Protein AF-0000000080770095 (afdb_homodimer)

Structure (mmCIF, N/CA/C/O backbone):
data_AF-0000000080770095-model_v1
#
loop_
_entity.id
_entity.type
_entity.pdbx_description
1 polymer 'SnoaL-like domain-containing protein'
#
loop_
_atom_site.group_PDB
_atom_site.id
_atom_site.type_symbol
_atom_site.label_atom_id
_atom_site.label_alt_id
_atom_site.label_comp_id
_atom_site.label_asym_id
_atom_site.label_entity_id
_atom_site.label_seq_id
_atom_site.pdbx_PDB_ins_code
_atom_site.Cartn_x
_atom_site.Cartn_y
_atom_site.Cartn_z
_atom_site.occupancy
_atom_site.B_iso_or_equiv
_atom_site.auth_seq_id
_atom_site.auth_comp_id
_atom_site.auth_asym_id
_atom_site.auth_atom_id
_atom_site.pdbx_PDB_model_num
ATOM 1 N N . MET A 1 1 ? 26.812 -12.672 2.559 1 45.41 1 MET A N 1
ATOM 2 C CA . MET A 1 1 ? 26.719 -11.359 1.925 1 45.41 1 MET A CA 1
ATOM 3 C C . MET A 1 1 ? 25.375 -11.18 1.238 1 45.41 1 MET A C 1
ATOM 5 O O . MET A 1 1 ? 24.875 -12.094 0.571 1 45.41 1 MET A O 1
ATOM 9 N N . LYS A 1 2 ? 24.531 -10.195 1.679 1 58.72 2 LYS A N 1
ATOM 10 C CA . LYS A 1 2 ? 23.234 -10.016 1.03 1 58.72 2 LYS A CA 1
ATOM 11 C C . LYS A 1 2 ? 23.391 -9.82 -0.474 1 58.72 2 LYS A C 1
ATOM 13 O O . LYS A 1 2 ? 24.219 -9.016 -0.917 1 58.72 2 LYS A O 1
ATOM 18 N N . ARG A 1 3 ? 23.219 -10.961 -1.286 1 69 3 ARG A N 1
ATOM 19 C CA . ARG A 1 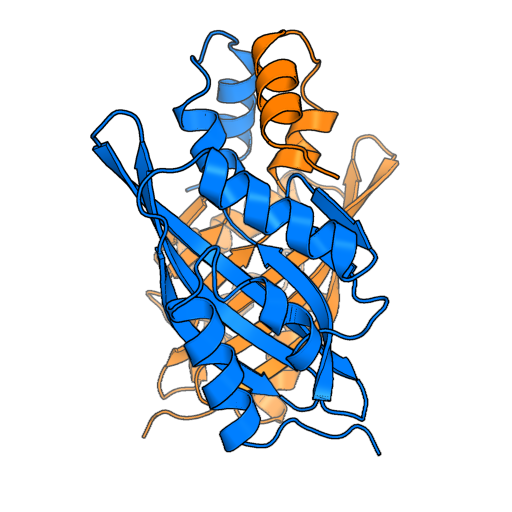3 ? 23.438 -10.867 -2.727 1 69 3 ARG A CA 1
ATOM 20 C C . ARG A 1 3 ? 22.359 -10.016 -3.389 1 69 3 ARG A C 1
ATOM 22 O O . ARG A 1 3 ? 21.172 -10.188 -3.117 1 69 3 ARG A O 1
ATOM 29 N N . ILE A 1 4 ? 22.766 -8.953 -4.031 1 77.38 4 ILE A N 1
ATOM 30 C CA . ILE A 1 4 ? 21.938 -8.125 -4.891 1 77.38 4 ILE A CA 1
ATOM 31 C C . ILE A 1 4 ? 21.734 -8.805 -6.242 1 77.38 4 ILE A C 1
ATOM 33 O O . ILE A 1 4 ? 22.703 -9.234 -6.871 1 77.38 4 ILE A O 1
ATOM 37 N N . PRO A 1 5 ? 20.453 -9.086 -6.605 1 87.06 5 PRO A N 1
ATOM 38 C CA . PRO A 1 5 ? 20.297 -9.648 -7.953 1 87.06 5 PRO A CA 1
ATOM 39 C C . PRO A 1 5 ? 21.109 -8.891 -9 1 87.06 5 PRO A C 1
ATOM 41 O O . PRO A 1 5 ? 21.203 -7.66 -8.945 1 87.06 5 PRO A O 1
ATOM 44 N N . THR A 1 6 ? 21.719 -9.68 -9.922 1 88.38 6 THR A N 1
ATOM 45 C CA . THR A 1 6 ? 22.422 -9.039 -11.023 1 88.38 6 THR A CA 1
ATOM 46 C C . THR A 1 6 ? 21.453 -8.289 -11.93 1 88.38 6 THR A C 1
ATOM 48 O O . THR A 1 6 ? 20.25 -8.477 -11.844 1 88.38 6 THR A O 1
ATOM 51 N N . GLN A 1 7 ? 22.047 -7.426 -12.797 1 91.38 7 GLN A N 1
ATOM 52 C CA . GLN A 1 7 ? 21.219 -6.695 -13.742 1 91.38 7 GLN A CA 1
ATOM 53 C C . GLN A 1 7 ? 20.453 -7.652 -14.664 1 91.38 7 GLN A C 1
ATOM 55 O O . GLN A 1 7 ? 19.297 -7.398 -15.016 1 91.38 7 GLN A O 1
ATOM 60 N N . THR A 1 8 ? 21.125 -8.773 -15.078 1 93.69 8 THR A N 1
ATOM 61 C CA . THR A 1 8 ? 20.5 -9.766 -15.945 1 93.69 8 THR A CA 1
ATOM 62 C C . THR A 1 8 ? 19.344 -10.469 -15.234 1 93.69 8 THR A C 1
ATOM 64 O O . THR A 1 8 ? 18.281 -10.672 -15.82 1 93.69 8 THR A O 1
ATOM 67 N N . GLU A 1 9 ? 19.578 -10.797 -13.969 1 93.31 9 GLU A N 1
ATOM 68 C CA . GLU A 1 9 ? 18.547 -11.438 -13.18 1 93.31 9 GLU A CA 1
ATOM 69 C C . GLU A 1 9 ? 17.359 -10.5 -12.945 1 93.31 9 GLU A C 1
ATOM 71 O O . GLU A 1 9 ? 16.203 -10.922 -12.992 1 93.31 9 GLU A O 1
ATOM 76 N N . TRP A 1 10 ? 17.688 -9.305 -12.742 1 94.25 10 TRP A N 1
ATOM 77 C CA . TRP A 1 10 ? 16.688 -8.266 -12.516 1 94.25 10 TRP A CA 1
ATOM 78 C C . TRP A 1 10 ? 15.82 -8.07 -13.758 1 94.25 10 TRP A C 1
ATOM 80 O O . TRP A 1 10 ? 14.594 -8.062 -13.68 1 94.25 10 TRP A O 1
ATOM 90 N N . GLN A 1 11 ? 16.438 -7.969 -14.906 1 96.62 11 GLN A N 1
ATOM 91 C CA . GLN A 1 11 ? 15.711 -7.789 -16.156 1 96.62 11 GLN A CA 1
ATOM 92 C C . GLN A 1 11 ? 14.859 -9.016 -16.484 1 96.62 11 GLN A C 1
ATOM 94 O O . GLN A 1 11 ? 13.75 -8.883 -17 1 96.62 11 GLN A O 1
ATOM 99 N N . ALA A 1 12 ? 15.383 -10.203 -16.172 1 97.25 12 ALA A N 1
ATOM 100 C CA . ALA A 1 12 ? 14.633 -11.438 -16.422 1 97.25 12 ALA A CA 1
ATOM 101 C C . ALA A 1 12 ? 13.359 -11.477 -15.57 1 97.25 12 ALA A C 1
ATOM 103 O O . ALA A 1 12 ? 12.312 -11.93 -16.047 1 97.25 12 ALA A O 1
ATOM 104 N N . LEU A 1 13 ? 13.453 -10.992 -14.344 1 97.5 13 LEU A N 1
ATOM 105 C CA . LEU A 1 13 ? 12.297 -10.945 -13.453 1 97.5 13 LEU A CA 1
ATOM 106 C C . LEU A 1 13 ? 11.242 -9.984 -13.984 1 97.5 13 LEU A C 1
ATOM 108 O O . LEU A 1 13 ? 10.055 -10.328 -14.047 1 97.5 13 LEU A O 1
ATOM 112 N N . LEU A 1 14 ? 11.68 -8.781 -14.328 1 98.06 14 LEU A N 1
ATOM 113 C CA . LEU A 1 14 ? 10.758 -7.781 -14.867 1 98.06 14 LEU A CA 1
ATOM 114 C C . LEU A 1 14 ? 10.078 -8.297 -16.125 1 98.06 14 LEU A C 1
ATOM 116 O O . LEU A 1 14 ? 8.867 -8.102 -16.312 1 98.06 14 LEU A O 1
ATOM 120 N N . ASP A 1 15 ? 10.852 -8.93 -17.031 1 98.25 15 ASP A N 1
ATOM 121 C CA . ASP A 1 15 ? 10.305 -9.5 -18.266 1 98.25 15 ASP A CA 1
ATOM 122 C C . ASP A 1 15 ? 9.297 -10.609 -17.953 1 98.25 15 ASP A C 1
ATOM 124 O O . ASP A 1 15 ? 8.281 -10.742 -18.625 1 98.25 15 ASP A O 1
ATOM 128 N N . TRP A 1 16 ? 9.625 -11.375 -16.953 1 98.12 16 TRP A N 1
ATOM 129 C CA . TRP A 1 16 ? 8.734 -12.461 -16.578 1 98.12 16 TRP A CA 1
ATOM 130 C C . TRP A 1 16 ? 7.387 -11.93 -16.109 1 98.12 16 TRP A C 1
ATOM 132 O O . TRP A 1 16 ? 6.336 -12.422 -16.516 1 98.12 16 TRP A O 1
ATOM 142 N N . TYR A 1 17 ? 7.359 -10.898 -15.258 1 98.25 17 TYR A N 1
ATOM 143 C CA . TYR A 1 17 ? 6.109 -10.289 -14.82 1 98.25 17 TYR A CA 1
ATOM 144 C C . TYR A 1 17 ? 5.297 -9.797 -16.016 1 98.25 17 TYR A C 1
ATOM 146 O O . TYR A 1 17 ? 4.074 -9.953 -16.047 1 98.25 17 TYR A O 1
ATOM 154 N N . GLN A 1 18 ? 5.953 -9.195 -16.969 1 98.25 18 GLN A N 1
ATOM 155 C CA . GLN A 1 18 ? 5.266 -8.508 -18.062 1 98.25 18 GLN A CA 1
ATOM 156 C C . GLN A 1 18 ? 4.785 -9.492 -19.125 1 98.25 18 GLN A C 1
ATOM 158 O O . GLN A 1 18 ? 3.984 -9.141 -19.984 1 98.25 18 GLN A O 1
ATOM 163 N N . THR A 1 19 ? 5.281 -10.758 -19.078 1 97.56 19 THR A N 1
ATOM 164 C CA . THR A 1 19 ? 4.887 -11.789 -20.031 1 97.56 19 THR A CA 1
ATOM 165 C C . THR A 1 19 ? 4.242 -12.969 -19.312 1 97.56 19 THR A C 1
ATOM 167 O O . THR A 1 19 ? 4.242 -14.086 -19.812 1 97.56 19 THR A O 1
ATOM 170 N N . LEU A 1 20 ? 3.746 -12.727 -18.156 1 97.25 20 LEU A N 1
ATOM 171 C CA . LEU A 1 20 ? 3.188 -13.773 -17.312 1 97.25 20 LEU A CA 1
ATOM 172 C C . LEU A 1 20 ? 1.93 -14.367 -17.938 1 97.25 20 LEU A C 1
ATOM 174 O O . LEU A 1 20 ? 1.015 -13.633 -18.312 1 97.25 20 LEU A O 1
ATOM 178 N N . THR A 1 21 ? 1.828 -15.648 -18.078 1 96.69 21 THR A N 1
ATOM 179 C CA . THR A 1 21 ? 0.695 -16.438 -18.547 1 96.69 21 THR A CA 1
ATOM 180 C C . THR A 1 21 ? 0.546 -17.703 -17.703 1 96.69 21 THR A C 1
ATOM 182 O O . THR A 1 21 ? 1.449 -18.062 -16.953 1 96.69 21 THR A O 1
ATOM 185 N N . PRO A 1 22 ? -0.589 -18.312 -17.828 1 96.06 22 PRO A N 1
ATOM 186 C CA . PRO A 1 22 ? -0.712 -19.594 -17.141 1 96.06 22 PRO A CA 1
ATOM 187 C C . PRO A 1 22 ? 0.411 -20.562 -17.484 1 96.06 22 PRO A C 1
ATOM 189 O O . PRO A 1 22 ? 0.846 -21.359 -16.641 1 96.06 22 PRO A O 1
ATOM 192 N N . ASP A 1 23 ? 0.952 -20.484 -18.594 1 96.69 23 ASP A N 1
ATOM 193 C CA . ASP A 1 23 ? 1.976 -21.406 -19.062 1 96.69 23 ASP A CA 1
ATOM 194 C C . ASP A 1 23 ? 3.34 -21.062 -18.453 1 96.69 23 ASP A C 1
ATOM 196 O O . ASP A 1 23 ? 4.18 -21.953 -18.266 1 96.69 23 ASP A O 1
ATOM 200 N N . THR A 1 24 ? 3.576 -19.797 -18.188 1 96.94 24 THR A N 1
ATOM 201 C CA . THR A 1 24 ? 4.871 -19.406 -17.641 1 96.94 24 THR A CA 1
ATOM 202 C C . THR A 1 24 ? 4.836 -19.375 -16.109 1 96.94 24 THR A C 1
ATOM 204 O O . THR A 1 24 ? 5.883 -19.312 -15.469 1 96.94 24 THR A O 1
ATOM 207 N N . LEU A 1 25 ? 3.646 -19.469 -15.508 1 97.12 25 LEU A N 1
ATOM 208 C CA . LEU A 1 25 ? 3.461 -19.328 -14.07 1 97.12 25 LEU A CA 1
ATOM 209 C C . LEU A 1 25 ? 4.262 -20.391 -13.32 1 97.12 25 LEU A C 1
ATOM 211 O O . LEU A 1 25 ? 4.84 -20.109 -12.266 1 97.12 25 LEU A O 1
ATOM 215 N N . PRO A 1 26 ? 4.473 -21.609 -13.875 1 95.88 26 PRO A N 1
ATOM 216 C CA . PRO A 1 26 ? 5.242 -22.625 -13.148 1 95.88 26 PRO A CA 1
ATOM 217 C C . PRO A 1 26 ? 6.711 -22.234 -12.984 1 95.88 26 PRO A C 1
ATOM 219 O O . PRO A 1 26 ? 7.418 -22.844 -12.172 1 95.88 26 PRO A O 1
ATOM 222 N N . ASP A 1 27 ? 7.191 -21.203 -13.703 1 96.94 27 ASP A N 1
ATOM 223 C CA . ASP A 1 27 ? 8.562 -20.719 -13.57 1 96.94 27 ASP A CA 1
ATOM 224 C C . ASP A 1 27 ? 8.727 -19.859 -12.32 1 96.94 27 ASP A C 1
ATOM 226 O O . ASP A 1 27 ? 9.836 -19.422 -12 1 96.94 27 ASP A O 1
ATOM 230 N N . ILE A 1 28 ? 7.672 -19.656 -11.539 1 97.62 28 ILE A N 1
ATOM 231 C CA . ILE A 1 28 ? 7.688 -18.766 -10.375 1 97.62 28 ILE A CA 1
ATOM 232 C C . ILE A 1 28 ? 8.766 -19.234 -9.398 1 97.62 28 ILE A C 1
ATOM 234 O O . ILE A 1 28 ? 9.391 -18.406 -8.727 1 97.62 28 ILE A O 1
ATOM 238 N N . GLY A 1 29 ? 9.086 -20.453 -9.398 1 95.81 29 GLY A N 1
ATOM 239 C CA . GLY A 1 29 ? 10.109 -21 -8.523 1 95.81 29 GLY A CA 1
ATOM 240 C C . GLY A 1 29 ? 11.5 -20.484 -8.844 1 95.81 29 GLY A C 1
ATOM 241 O O . GLY A 1 29 ? 12.398 -20.547 -8.008 1 95.81 29 GLY A O 1
ATOM 242 N N . ARG A 1 30 ? 11.773 -20.016 -10 1 96.31 30 ARG A N 1
ATOM 243 C CA . ARG A 1 30 ? 13.047 -19.422 -10.391 1 96.31 30 ARG A CA 1
ATOM 244 C C . ARG A 1 30 ? 13.273 -18.078 -9.703 1 96.31 30 ARG A C 1
ATOM 246 O O . ARG A 1 30 ? 14.414 -17.656 -9.516 1 96.31 30 ARG A O 1
ATOM 253 N N . TYR A 1 31 ? 12.211 -17.469 -9.281 1 97.75 31 TYR A N 1
ATOM 254 C CA . TYR A 1 31 ? 12.312 -16.078 -8.852 1 97.75 31 TYR A CA 1
ATOM 255 C C . TYR A 1 31 ? 11.945 -15.922 -7.383 1 97.75 31 TYR A C 1
ATOM 257 O O . TYR A 1 31 ? 12.406 -15 -6.711 1 97.75 31 TYR A O 1
ATOM 265 N N . TYR A 1 32 ? 11.133 -16.859 -6.879 1 98.25 32 TYR A N 1
ATOM 266 C CA . TYR A 1 32 ? 10.648 -16.766 -5.504 1 98.25 32 TYR A CA 1
ATOM 267 C C . TYR A 1 32 ? 11.297 -17.844 -4.633 1 98.25 32 TYR A C 1
ATOM 269 O O . TYR A 1 32 ? 11.469 -18.984 -5.062 1 98.25 32 TYR A O 1
ATOM 277 N N . ALA A 1 33 ? 11.672 -17.453 -3.408 1 97.94 33 ALA A N 1
ATOM 278 C CA . ALA A 1 33 ? 12.102 -18.438 -2.412 1 97.94 33 ALA A CA 1
ATOM 279 C C . ALA A 1 33 ? 10.961 -19.375 -2.031 1 97.94 33 ALA A C 1
ATOM 281 O O . ALA A 1 33 ? 9.789 -19 -2.129 1 97.94 33 ALA A O 1
ATOM 282 N N . GLU A 1 34 ? 11.211 -20.531 -1.548 1 97.19 34 GLU A N 1
ATOM 283 C CA . GLU A 1 34 ? 10.234 -21.578 -1.26 1 97.19 34 GLU A CA 1
ATOM 284 C C . GLU A 1 34 ? 9.188 -21.094 -0.254 1 97.19 34 GLU A C 1
ATOM 286 O O . GLU A 1 34 ? 8.008 -21.422 -0.377 1 97.19 34 GLU A O 1
ATOM 291 N N . GLU A 1 35 ? 9.617 -20.266 0.735 1 97.75 35 GLU A N 1
ATOM 292 C CA . GLU A 1 35 ? 8.727 -19.812 1.798 1 97.75 35 GLU A CA 1
ATOM 293 C C . GLU A 1 35 ? 8.391 -18.344 1.644 1 97.75 35 GLU A C 1
ATOM 295 O O . GLU A 1 35 ? 8.148 -17.641 2.633 1 97.75 35 GLU A O 1
ATOM 300 N N . ALA A 1 36 ? 8.469 -17.875 0.394 1 98.62 36 ALA A N 1
ATOM 301 C CA . ALA A 1 36 ? 8.188 -16.469 0.134 1 98.62 36 ALA A CA 1
ATOM 302 C C . ALA A 1 36 ? 6.785 -16.078 0.606 1 98.62 36 ALA A C 1
ATOM 304 O O . ALA A 1 36 ? 5.883 -16.922 0.615 1 98.62 36 ALA A O 1
ATOM 305 N N . ARG A 1 37 ? 6.648 -14.836 1.016 1 98.62 37 ARG A N 1
ATOM 306 C CA . ARG A 1 37 ? 5.355 -14.273 1.397 1 98.62 37 ARG A CA 1
ATOM 307 C C . ARG A 1 37 ? 4.84 -13.312 0.336 1 98.62 37 ARG A C 1
ATOM 309 O O . ARG A 1 37 ? 5.59 -12.469 -0.158 1 98.62 37 ARG A O 1
ATOM 316 N N . PHE A 1 38 ? 3.604 -13.508 -0.07 1 97.75 38 PHE A N 1
ATOM 317 C CA . PHE A 1 38 ? 2.881 -12.602 -0.957 1 97.75 38 PHE A CA 1
ATOM 318 C C . PHE A 1 38 ? 1.689 -11.984 -0.239 1 97.75 38 PHE A C 1
ATOM 320 O O . PHE A 1 38 ? 0.841 -12.695 0.303 1 97.75 38 PHE A O 1
ATOM 327 N N . LYS A 1 39 ? 1.677 -10.641 -0.222 1 95.69 39 LYS A N 1
ATOM 328 C CA . LYS A 1 39 ? 0.622 -9.898 0.463 1 95.69 39 LYS A CA 1
ATOM 329 C C . LYS A 1 39 ? -0.006 -8.852 -0.458 1 95.69 39 LYS A C 1
ATOM 331 O O . LYS A 1 39 ? 0.695 -8.008 -1.016 1 95.69 39 LYS A O 1
ATOM 336 N N . ASP A 1 40 ? -1.312 -9.016 -0.723 1 90.88 40 ASP A N 1
ATOM 337 C CA . ASP A 1 40 ? -2.096 -7.961 -1.354 1 90.88 40 ASP A CA 1
ATOM 338 C C . ASP A 1 40 ? -3.332 -7.625 -0.524 1 90.88 40 ASP A C 1
ATOM 340 O O . ASP A 1 40 ? -3.498 -8.133 0.586 1 90.88 40 ASP A O 1
ATOM 344 N N . PRO A 1 41 ? -4.207 -6.664 -0.882 1 84.88 41 PRO A N 1
ATOM 345 C CA . PRO A 1 41 ? -5.324 -6.258 -0.028 1 84.88 41 PRO A CA 1
ATOM 346 C C . PRO A 1 41 ? -6.254 -7.418 0.323 1 84.88 41 PRO A C 1
ATOM 348 O O . PRO A 1 41 ? -6.953 -7.367 1.339 1 84.88 41 PRO A O 1
ATOM 351 N N . PHE A 1 42 ? -6.145 -8.523 -0.368 1 84.31 42 PHE A N 1
ATOM 352 C CA . PHE A 1 42 ? -7.133 -9.586 -0.205 1 84.31 42 PHE A CA 1
ATOM 353 C C . PHE A 1 42 ? -6.465 -10.891 0.208 1 84.31 42 PHE A C 1
ATOM 355 O O . PHE A 1 42 ? -7.117 -11.781 0.754 1 84.31 42 PHE A O 1
ATOM 362 N N . ASN A 1 43 ? -5.184 -10.961 -0.106 1 90.25 43 ASN A N 1
ATOM 363 C CA . ASN A 1 43 ? -4.48 -12.219 0.131 1 90.25 43 ASN A CA 1
ATOM 364 C C . ASN A 1 43 ? -3.246 -12.016 1.004 1 90.25 43 ASN A C 1
ATOM 366 O O . ASN A 1 43 ? -2.631 -10.945 0.979 1 90.25 43 ASN A O 1
ATOM 370 N N . ASP A 1 44 ? -2.926 -13 1.816 1 94.81 44 ASP A N 1
ATOM 371 C CA . ASP A 1 44 ? -1.694 -13.172 2.58 1 94.81 44 ASP A CA 1
ATOM 372 C C . ASP A 1 44 ? -1.172 -14.602 2.467 1 94.81 44 ASP A C 1
ATOM 374 O O . ASP A 1 44 ? -1.435 -15.43 3.336 1 94.81 44 ASP A O 1
ATOM 378 N N . ALA A 1 45 ? -0.419 -14.875 1.383 1 96.81 45 ALA A N 1
ATOM 379 C CA . ALA A 1 45 ? -0.01 -16.234 1.01 1 96.81 45 ALA A CA 1
ATOM 380 C C . ALA A 1 45 ? 1.439 -16.484 1.406 1 96.81 45 ALA A C 1
ATOM 382 O O . ALA A 1 45 ? 2.295 -15.617 1.272 1 96.81 45 ALA A O 1
ATOM 383 N N . ARG A 1 46 ? 1.672 -17.609 1.937 1 97.88 46 ARG A N 1
ATOM 384 C CA . ARG A 1 46 ? 3.025 -18.078 2.225 1 97.88 46 ARG A CA 1
ATOM 385 C C . ARG A 1 46 ? 3.336 -19.375 1.479 1 97.88 46 ARG A C 1
ATOM 387 O O . ARG A 1 46 ? 2.574 -20.328 1.558 1 97.88 46 ARG A O 1
ATOM 394 N N . GLY A 1 47 ? 4.48 -19.281 0.805 1 98 47 GLY A N 1
ATOM 395 C CA . GLY A 1 47 ? 4.895 -20.438 0.019 1 98 47 GLY A CA 1
ATOM 396 C C . GLY A 1 47 ? 4.547 -20.312 -1.452 1 98 47 GLY A C 1
ATOM 397 O O . GLY A 1 47 ? 3.5 -19.75 -1.803 1 98 47 GLY A O 1
ATOM 398 N N . VAL A 1 48 ? 5.445 -20.875 -2.301 1 97.62 48 VAL A N 1
ATOM 399 C CA . VAL A 1 48 ? 5.359 -20.734 -3.75 1 97.62 48 VAL A CA 1
ATOM 400 C C . VAL A 1 48 ? 4.027 -21.281 -4.25 1 97.62 48 VAL A C 1
ATOM 402 O O . VAL A 1 48 ? 3.389 -20.703 -5.121 1 97.62 48 VAL A O 1
ATOM 405 N N . ALA A 1 49 ? 3.549 -22.406 -3.736 1 97.12 49 ALA A N 1
ATOM 406 C CA . ALA A 1 49 ? 2.314 -23.047 -4.191 1 97.12 49 ALA A CA 1
ATOM 407 C C . ALA A 1 49 ? 1.111 -22.141 -3.961 1 97.12 49 ALA A C 1
ATOM 409 O O . ALA A 1 49 ? 0.245 -22.016 -4.828 1 97.12 49 ALA A O 1
ATOM 410 N N . ARG A 1 50 ? 1.076 -21.516 -2.805 1 97.56 50 ARG A N 1
ATOM 411 C CA . ARG A 1 50 ? -0.04 -20.641 -2.471 1 97.56 50 ARG A CA 1
ATOM 412 C C . ARG A 1 50 ? 0.021 -19.344 -3.277 1 97.56 50 ARG A C 1
ATOM 414 O O . ARG A 1 50 ? -1.015 -18.781 -3.652 1 97.56 50 ARG A O 1
ATOM 421 N N . ILE A 1 51 ? 1.262 -18.859 -3.514 1 98.12 51 ILE A N 1
ATOM 422 C CA . ILE A 1 51 ? 1.427 -17.672 -4.344 1 98.12 51 ILE A CA 1
ATOM 423 C C . ILE A 1 51 ? 0.969 -17.969 -5.77 1 98.12 51 ILE A C 1
ATOM 425 O O . ILE A 1 51 ? 0.256 -17.172 -6.379 1 98.12 51 ILE A O 1
ATOM 429 N N . GLN A 1 52 ? 1.292 -19.125 -6.273 1 97.31 52 GLN A N 1
ATOM 430 C CA . GLN A 1 52 ? 0.846 -19.531 -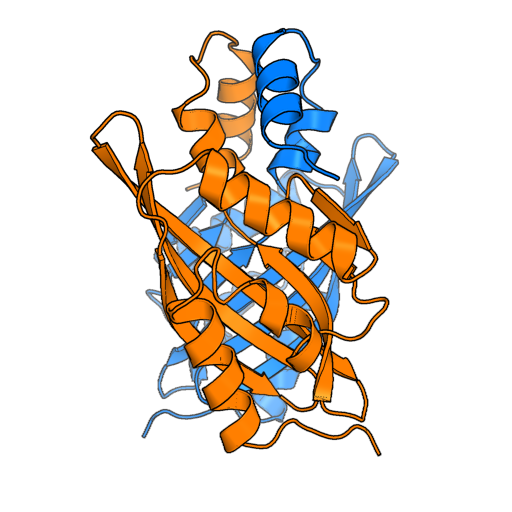7.598 1 97.31 52 GLN A CA 1
ATOM 431 C C . GLN A 1 52 ? -0.677 -19.594 -7.676 1 97.31 52 GLN A C 1
ATOM 433 O O . GLN A 1 52 ? -1.265 -19.25 -8.703 1 97.31 52 GLN A O 1
ATOM 438 N N . ALA A 1 53 ? -1.257 -20.047 -6.637 1 96.38 53 ALA A N 1
ATOM 439 C CA . ALA A 1 53 ? -2.713 -20.156 -6.609 1 96.38 53 ALA A CA 1
ATOM 440 C C . ALA A 1 53 ? -3.373 -18.797 -6.777 1 96.38 53 ALA A C 1
ATOM 442 O O . ALA A 1 53 ? -4.422 -18.672 -7.422 1 96.38 53 ALA A O 1
ATOM 443 N N . VAL A 1 54 ? -2.777 -17.781 -6.199 1 95.81 54 VAL A N 1
ATOM 444 C CA . VAL A 1 54 ? -3.305 -16.422 -6.316 1 95.81 54 VAL A CA 1
ATOM 445 C C . VAL A 1 54 ? -3.256 -15.969 -7.777 1 95.81 54 VAL A C 1
ATOM 447 O O . VAL A 1 54 ? -4.242 -15.453 -8.305 1 95.81 54 VAL A O 1
ATOM 450 N N . PHE A 1 55 ? -2.082 -16.188 -8.477 1 96.44 55 PHE A N 1
ATOM 451 C CA . PHE A 1 55 ? -1.938 -15.797 -9.875 1 96.44 55 PHE A CA 1
ATOM 452 C C . PHE A 1 55 ? -2.846 -16.625 -10.766 1 96.44 55 PHE A C 1
ATOM 454 O O . PHE A 1 55 ? -3.418 -16.109 -11.734 1 96.44 55 PHE A O 1
ATOM 461 N N . ARG A 1 56 ? -3.008 -17.922 -10.43 1 96.12 56 ARG A N 1
ATOM 462 C CA . ARG A 1 56 ? -3.883 -18.781 -11.211 1 96.12 56 ARG A CA 1
ATOM 463 C C . ARG A 1 56 ? -5.328 -18.312 -11.148 1 96.12 56 ARG A C 1
ATOM 465 O O . ARG A 1 56 ? -6.039 -18.328 -12.156 1 96.12 56 ARG A O 1
ATOM 472 N N . HIS A 1 57 ? -5.746 -17.953 -10.023 1 94.81 57 HIS A N 1
ATOM 473 C CA . HIS A 1 57 ? -7.094 -17.422 -9.844 1 94.81 57 HIS A CA 1
ATOM 474 C C . HIS A 1 57 ? -7.312 -16.156 -10.664 1 94.81 57 HIS A C 1
ATOM 476 O O . HIS A 1 57 ? -8.383 -15.961 -11.234 1 94.81 57 HIS A O 1
ATOM 482 N N . MET A 1 58 ? -6.305 -15.297 -10.703 1 92.06 58 MET A N 1
ATOM 483 C CA . MET A 1 58 ? -6.359 -14.094 -11.531 1 92.06 58 MET A CA 1
ATOM 484 C C . MET A 1 58 ? -6.625 -14.445 -12.992 1 92.06 58 MET A C 1
ATOM 486 O O . MET A 1 58 ? -7.504 -13.867 -13.625 1 92.06 58 MET A O 1
ATOM 490 N N . PHE A 1 59 ? -5.949 -15.445 -13.523 1 93.06 59 PHE A N 1
ATOM 491 C CA . PHE A 1 59 ? -6.078 -15.844 -14.922 1 93.06 59 PHE A CA 1
ATOM 492 C C . PHE A 1 59 ? -7.434 -16.5 -15.172 1 93.06 59 PHE A C 1
ATOM 494 O O . PHE A 1 59 ? -7.969 -16.406 -16.281 1 93.06 59 PHE A O 1
ATOM 501 N N . GLN A 1 60 ? -8 -17.047 -14.172 1 91.44 60 GLN A N 1
ATOM 502 C CA . GLN A 1 60 ? -9.289 -17.719 -14.312 1 91.44 60 GLN A CA 1
ATOM 503 C C . GLN A 1 60 ? -10.438 -16.703 -14.273 1 91.44 60 GLN A C 1
ATOM 505 O O . GLN A 1 60 ? -11.484 -16.938 -14.883 1 91.44 60 GLN A O 1
ATOM 510 N N . THR A 1 61 ? -10.203 -15.578 -13.664 1 88.75 61 THR A N 1
ATOM 511 C CA . THR A 1 61 ? -11.297 -14.664 -13.375 1 88.75 61 THR A CA 1
ATOM 512 C C . THR A 1 61 ? -11.266 -13.477 -14.336 1 88.75 61 THR A C 1
ATOM 514 O O . THR A 1 61 ? -12.305 -12.875 -14.617 1 88.75 61 THR A O 1
ATOM 517 N N . LEU A 1 62 ? -10.141 -13.18 -14.805 1 89.19 62 LEU A N 1
ATOM 518 C CA . LEU A 1 62 ? -10.008 -12 -15.648 1 89.19 62 LEU A CA 1
ATOM 519 C C . LEU A 1 62 ? -9.711 -12.398 -17.094 1 89.19 62 LEU A C 1
ATOM 521 O O . LEU A 1 62 ? -9.078 -13.43 -17.344 1 89.19 62 LEU A O 1
ATOM 525 N N . GLU A 1 63 ? -10.172 -11.508 -18 1 92.06 63 GLU A N 1
ATOM 526 C CA . GLU A 1 63 ? -9.906 -11.734 -19.422 1 92.06 63 GLU A CA 1
ATOM 527 C C . GLU A 1 63 ? -8.703 -10.922 -19.891 1 92.06 63 GLU A C 1
ATOM 529 O O . GLU A 1 63 ? -8.656 -9.703 -19.703 1 92.06 63 GLU A O 1
ATOM 534 N N . HIS A 1 64 ? -7.676 -11.523 -20.453 1 93.5 64 HIS A N 1
ATOM 535 C CA . HIS A 1 64 ? -6.48 -10.945 -21.047 1 93.5 64 HIS A CA 1
ATOM 536 C C . HIS A 1 64 ? -5.742 -10.047 -20.062 1 93.5 64 HIS A C 1
ATOM 538 O O . HIS A 1 64 ? -5.434 -8.891 -20.391 1 93.5 64 HIS A O 1
ATOM 544 N N . PRO A 1 65 ? -5.531 -10.523 -18.906 1 95.5 65 PRO A N 1
ATOM 545 C CA . PRO A 1 65 ? -4.762 -9.711 -17.953 1 95.5 65 PRO A CA 1
ATOM 546 C C . PRO A 1 65 ? -3.307 -9.523 -18.375 1 95.5 65 PRO A C 1
ATOM 548 O O . PRO A 1 65 ? -2.68 -10.469 -18.875 1 95.5 65 PRO A O 1
ATOM 551 N N . ARG A 1 66 ? -2.838 -8.273 -18.219 1 96.25 66 ARG A N 1
ATOM 552 C CA . ARG A 1 66 ? -1.461 -7.957 -18.578 1 96.25 66 ARG A CA 1
ATOM 553 C C . ARG A 1 66 ? -0.891 -6.871 -17.672 1 96.25 66 ARG A C 1
ATOM 555 O O . ARG A 1 66 ? -1.542 -5.855 -17.422 1 96.25 66 ARG A O 1
ATOM 562 N N . PHE A 1 67 ? 0.358 -7.145 -17.219 1 97.56 67 PHE A N 1
ATOM 563 C CA . PHE A 1 67 ? 1.082 -6.137 -16.453 1 97.56 67 PHE A CA 1
ATOM 564 C C . PHE A 1 67 ? 2.066 -5.387 -17.344 1 97.56 67 PHE A C 1
ATOM 566 O O . PHE A 1 67 ? 2.764 -5.992 -18.156 1 97.56 67 PHE A O 1
ATOM 573 N N . THR A 1 68 ? 2.072 -4.094 -17.234 1 97.94 68 THR A N 1
ATOM 574 C CA . THR A 1 68 ? 3.102 -3.25 -17.828 1 97.94 68 THR A CA 1
ATOM 575 C C . THR A 1 68 ? 3.873 -2.498 -16.75 1 97.94 68 THR A C 1
ATOM 577 O O . THR A 1 68 ? 3.307 -1.663 -16.047 1 97.94 68 THR A O 1
ATOM 580 N N . VAL A 1 69 ? 5.16 -2.82 -16.625 1 98.19 69 VAL A N 1
ATOM 581 C CA . VAL A 1 69 ? 5.992 -2.156 -15.625 1 98.19 69 VAL A CA 1
ATOM 582 C C . VAL A 1 69 ? 6.293 -0.728 -16.078 1 98.19 69 VAL A C 1
ATOM 584 O O . VAL A 1 69 ? 6.688 -0.499 -17.219 1 98.19 69 VAL A O 1
ATOM 587 N N . ILE A 1 70 ? 6.105 0.184 -15.219 1 97.31 70 ILE A N 1
ATOM 588 C CA . ILE A 1 70 ? 6.309 1.598 -15.516 1 97.31 70 ILE A CA 1
ATOM 589 C C . ILE A 1 70 ? 7.641 2.062 -14.93 1 97.31 70 ILE A C 1
ATOM 591 O O . ILE A 1 70 ? 8.477 2.631 -15.641 1 97.31 70 ILE A O 1
ATOM 595 N N . HIS A 1 71 ? 7.844 1.848 -13.625 1 96.12 71 HIS A N 1
ATOM 596 C CA . HIS A 1 71 ? 9.094 2.137 -12.93 1 96.12 71 HIS A CA 1
ATOM 597 C C . HIS A 1 71 ? 9.602 0.911 -12.18 1 96.12 71 HIS A C 1
ATOM 599 O O . HIS A 1 71 ? 8.812 0.07 -11.742 1 96.12 71 HIS A O 1
ATOM 605 N N . ALA A 1 72 ? 10.938 0.85 -12.078 1 96.69 72 ALA A N 1
ATOM 606 C CA . ALA A 1 72 ? 11.594 -0.213 -11.328 1 96.69 72 ALA A CA 1
ATOM 607 C C . ALA A 1 72 ? 12.812 0.322 -10.57 1 96.69 72 ALA A C 1
ATOM 609 O O . ALA A 1 72 ? 13.844 0.62 -11.18 1 96.69 72 ALA A O 1
ATOM 610 N N . LEU A 1 73 ? 12.617 0.307 -9.312 1 94.62 73 LEU A N 1
ATOM 611 C CA . LEU A 1 73 ? 13.688 0.744 -8.422 1 94.62 73 LEU A CA 1
ATOM 612 C C . LEU A 1 73 ? 14.328 -0.447 -7.719 1 94.62 73 LEU A C 1
ATOM 614 O O . LEU A 1 73 ? 13.625 -1.36 -7.277 1 94.62 73 LEU A O 1
ATOM 618 N N . ARG A 1 74 ? 15.555 -0.341 -7.648 1 93.19 74 ARG A N 1
ATOM 619 C CA . ARG A 1 74 ? 16.266 -1.364 -6.891 1 93.19 74 ARG A CA 1
ATOM 620 C C . ARG A 1 74 ? 17.328 -0.742 -5.996 1 93.19 74 ARG A C 1
ATOM 622 O O . ARG A 1 74 ? 18.047 0.175 -6.418 1 93.19 74 ARG A O 1
ATOM 629 N N . ASP A 1 75 ? 17.422 -1.246 -4.758 1 91.06 75 ASP A N 1
ATOM 630 C CA . ASP A 1 75 ? 18.406 -0.823 -3.766 1 91.06 75 ASP A CA 1
ATOM 631 C C . ASP A 1 75 ? 18.797 -1.981 -2.852 1 91.06 75 ASP A C 1
ATOM 633 O O . ASP A 1 75 ? 18.062 -2.328 -1.927 1 91.06 75 ASP A O 1
ATOM 637 N N . GLY A 1 76 ? 19.938 -2.479 -3.074 1 88.38 76 GLY A N 1
ATOM 638 C CA . GLY A 1 76 ? 20.375 -3.631 -2.303 1 88.38 76 GLY A CA 1
ATOM 639 C C . GLY A 1 76 ? 19.469 -4.836 -2.469 1 88.38 76 GLY A C 1
ATOM 640 O O . GLY A 1 76 ? 19.266 -5.32 -3.586 1 88.38 76 GLY A O 1
ATOM 641 N N . ASP A 1 77 ? 18.891 -5.234 -1.319 1 91.88 77 ASP A N 1
ATOM 642 C CA . ASP A 1 77 ? 18.094 -6.453 -1.32 1 91.88 77 ASP A CA 1
ATOM 643 C C . ASP A 1 77 ? 16.594 -6.125 -1.404 1 91.88 77 ASP A C 1
ATOM 645 O O . ASP A 1 77 ? 15.758 -6.945 -1.026 1 91.88 77 ASP A O 1
ATOM 649 N N . GLN A 1 78 ? 16.328 -4.902 -1.869 1 96.19 78 GLN A N 1
ATOM 650 C CA . GLN A 1 78 ? 14.93 -4.527 -2.002 1 96.19 78 GLN A CA 1
ATOM 651 C C . GLN A 1 78 ? 14.664 -3.857 -3.348 1 96.19 78 GLN A C 1
ATOM 653 O O . GLN A 1 78 ? 15.578 -3.332 -3.977 1 96.19 78 GLN A O 1
ATOM 658 N N . ALA A 1 79 ? 13.484 -3.951 -3.781 1 97.38 79 ALA A N 1
ATOM 659 C CA . ALA A 1 79 ? 13.039 -3.279 -5 1 97.38 79 ALA A CA 1
ATOM 660 C C . ALA A 1 79 ? 11.594 -2.809 -4.871 1 97.38 79 ALA A C 1
ATOM 662 O O . ALA A 1 79 ? 10.836 -3.318 -4.039 1 97.38 79 ALA A O 1
ATOM 663 N N . PHE A 1 80 ? 11.305 -1.803 -5.605 1 97.69 80 PHE A N 1
ATOM 664 C CA . PHE A 1 80 ? 9.938 -1.336 -5.793 1 97.69 80 PHE A CA 1
ATOM 665 C C . PHE A 1 80 ? 9.641 -1.114 -7.27 1 97.69 80 PHE A C 1
ATOM 667 O O . PHE A 1 80 ? 10.406 -0.46 -7.973 1 97.69 80 PHE A O 1
ATOM 674 N N . ILE A 1 81 ? 8.516 -1.731 -7.734 1 98.12 81 ILE A N 1
ATOM 675 C CA . ILE A 1 81 ? 8.102 -1.582 -9.125 1 98.12 81 ILE A CA 1
ATOM 676 C C . ILE A 1 81 ? 6.691 -0.993 -9.18 1 98.12 81 ILE A C 1
ATOM 678 O O . ILE A 1 81 ? 5.832 -1.341 -8.367 1 98.12 81 ILE A O 1
ATOM 682 N N . THR A 1 82 ? 6.508 -0.044 -10.047 1 97.12 82 THR A N 1
ATOM 683 C CA . THR A 1 82 ? 5.148 0.381 -10.359 1 97.12 82 THR A CA 1
ATOM 684 C C . THR A 1 82 ? 4.68 -0.234 -11.68 1 97.12 82 THR A C 1
ATOM 686 O O . THR A 1 82 ? 5.488 -0.467 -12.586 1 97.12 82 THR A O 1
ATOM 689 N N . TRP A 1 83 ? 3.4 -0.489 -11.766 1 97.31 83 TRP A N 1
ATOM 690 C CA . TRP A 1 83 ? 2.871 -1.181 -12.938 1 97.31 83 TRP A CA 1
ATOM 691 C C . TRP A 1 83 ? 1.435 -0.754 -13.219 1 97.31 83 TRP A C 1
ATOM 693 O O . TRP A 1 83 ? 0.744 -0.251 -12.328 1 97.31 83 TRP A O 1
ATOM 703 N N . ASP A 1 84 ? 1.06 -0.823 -14.461 1 95.81 84 ASP A N 1
ATOM 704 C CA . ASP A 1 84 ? -0.337 -0.827 -14.883 1 95.81 84 ASP A CA 1
ATOM 705 C C . ASP A 1 84 ? -0.823 -2.248 -15.164 1 95.81 84 ASP A C 1
ATOM 707 O O . ASP A 1 84 ? -0.169 -3.006 -15.883 1 95.81 84 ASP A O 1
ATOM 711 N N . PHE A 1 85 ? -1.887 -2.619 -14.516 1 95.75 85 PHE A N 1
ATOM 712 C CA . PHE A 1 85 ? -2.549 -3.902 -14.711 1 95.75 85 PHE A CA 1
ATOM 713 C C . PHE A 1 85 ? -3.789 -3.744 -15.578 1 95.75 85 PHE A C 1
ATOM 715 O O . PHE A 1 85 ? -4.773 -3.135 -15.164 1 95.75 85 PHE A O 1
ATOM 722 N N . HIS A 1 86 ? -3.697 -4.246 -16.812 1 94.81 86 HIS A N 1
ATOM 723 C CA . HIS A 1 86 ? -4.789 -4.152 -17.766 1 94.81 86 HIS A CA 1
ATOM 724 C C . HIS A 1 86 ? -5.539 -5.477 -17.875 1 94.81 86 HIS A C 1
ATOM 726 O O . HIS A 1 86 ? -4.93 -6.547 -17.859 1 94.81 86 HIS A O 1
ATOM 732 N N . PHE A 1 87 ? -6.824 -5.383 -17.984 1 93 87 PHE A N 1
ATOM 733 C CA . PHE A 1 87 ? -7.641 -6.574 -18.188 1 93 87 PHE A CA 1
ATOM 734 C C . PHE A 1 87 ? -9.008 -6.195 -18.75 1 93 87 PHE A C 1
ATOM 736 O O . PHE A 1 87 ? -9.344 -5.012 -18.844 1 93 87 PHE A O 1
ATOM 743 N N . LEU A 1 88 ? -9.695 -7.191 -19.266 1 88.88 88 LEU A N 1
ATOM 744 C CA . LEU A 1 88 ? -11.078 -7.02 -19.703 1 88.88 88 LEU A CA 1
ATOM 745 C C . LEU A 1 88 ? -12.055 -7.531 -18.641 1 88.88 88 LEU A C 1
ATOM 747 O O . LEU A 1 88 ? -11.805 -8.562 -18.016 1 88.88 88 LEU A O 1
ATOM 751 N N . TYR A 1 89 ? -12.984 -6.668 -18.359 1 77.31 89 TYR A N 1
ATOM 752 C CA . TYR A 1 89 ? -14.086 -7.051 -17.484 1 77.31 89 TYR A CA 1
ATOM 753 C C . TYR A 1 89 ? -15.43 -6.723 -18.125 1 77.31 89 TYR A C 1
ATOM 755 O O . TYR A 1 89 ? -15.734 -5.555 -18.391 1 77.31 89 TYR A O 1
ATOM 763 N N . ALA A 1 90 ? -16.234 -7.812 -18.297 1 76.12 90 ALA A N 1
ATOM 764 C CA . ALA A 1 90 ? -17.531 -7.648 -18.953 1 76.12 90 ALA A CA 1
ATOM 765 C C . ALA A 1 90 ? -17.375 -6.914 -20.281 1 76.12 90 ALA A C 1
ATOM 767 O O . ALA A 1 90 ? -18.156 -6.004 -20.594 1 76.12 90 ALA A O 1
ATOM 768 N N . GLY A 1 91 ? -16.391 -7.156 -20.953 1 78.56 91 GLY A N 1
ATOM 769 C CA . GLY A 1 91 ? -16.172 -6.625 -22.281 1 78.56 91 GLY A CA 1
ATOM 770 C C . GLY A 1 91 ? -15.531 -5.25 -22.281 1 78.56 91 GLY A C 1
ATOM 771 O O . GLY A 1 91 ? -15.219 -4.703 -23.344 1 78.56 91 GLY A O 1
ATOM 772 N N . ARG A 1 92 ? -15.352 -4.637 -21.125 1 87.31 92 ARG A N 1
ATOM 773 C CA . ARG A 1 92 ? -14.758 -3.307 -21.016 1 87.31 92 ARG A CA 1
ATOM 774 C C . ARG A 1 92 ? -13.305 -3.389 -20.562 1 87.31 92 ARG A C 1
ATOM 776 O O . ARG A 1 92 ? -12.961 -4.18 -19.688 1 87.31 92 ARG A O 1
ATOM 783 N N . GLN A 1 93 ? -12.492 -2.562 -21.219 1 90.12 93 GLN A N 1
ATOM 784 C CA . GLN A 1 93 ? -11.086 -2.5 -20.844 1 90.12 93 GLN A CA 1
ATOM 785 C C . GLN A 1 93 ? -10.906 -1.775 -19.516 1 90.12 93 GLN A C 1
ATOM 787 O O . GLN A 1 93 ? -11.352 -0.64 -19.359 1 90.12 93 GLN A O 1
ATOM 792 N N . MET A 1 94 ? -10.281 -2.469 -18.594 1 87.69 94 MET A N 1
ATOM 793 C CA . MET A 1 94 ? -10 -1.919 -17.281 1 87.69 94 MET A CA 1
ATOM 794 C C . MET A 1 94 ? -8.5 -1.848 -17.016 1 87.69 94 M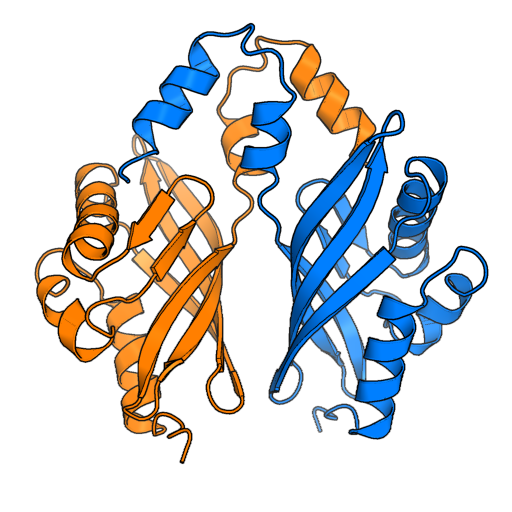ET A C 1
ATOM 796 O O . MET A 1 94 ? -7.73 -2.607 -17.609 1 87.69 94 MET A O 1
ATOM 800 N N . SER A 1 95 ? -8.188 -0.82 -16.25 1 90.81 95 SER A N 1
ATOM 801 C CA . SER A 1 95 ? -6.789 -0.699 -15.844 1 90.81 95 SER A CA 1
ATOM 802 C C . SER A 1 95 ? -6.668 -0.3 -14.375 1 90.81 95 SER A C 1
ATOM 804 O O . SER A 1 95 ? -7.441 0.526 -13.883 1 90.81 95 SER A O 1
ATOM 806 N N . ILE A 1 96 ? -5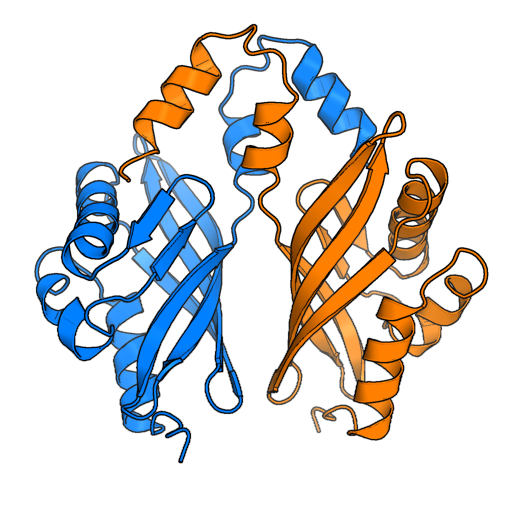.738 -0.907 -13.727 1 90 96 ILE A N 1
ATOM 807 C CA . ILE A 1 96 ? -5.398 -0.586 -12.344 1 90 96 ILE A CA 1
ATOM 808 C C . ILE A 1 96 ? -3.928 -0.182 -12.258 1 90 96 ILE A C 1
ATOM 810 O O . ILE A 1 96 ? -3.066 -0.819 -12.867 1 90 96 ILE A O 1
ATOM 814 N N . HIS A 1 97 ? -3.736 0.924 -11.578 1 92.81 97 HIS A N 1
ATOM 815 C CA . HIS A 1 97 ? -2.365 1.324 -11.281 1 92.81 97 HIS A CA 1
ATOM 816 C C . HIS A 1 97 ? -1.943 0.863 -9.891 1 92.81 97 HIS A C 1
ATOM 818 O O . HIS A 1 97 ? -2.676 1.058 -8.922 1 92.81 97 HIS A O 1
ATOM 824 N N . GLY A 1 98 ? -0.746 0.18 -9.836 1 93.88 98 GLY A N 1
ATOM 825 C CA . GLY A 1 98 ? -0.277 -0.313 -8.555 1 93.88 98 GLY A CA 1
ATOM 826 C C . GLY A 1 98 ? 1.235 -0.368 -8.453 1 93.88 98 GLY A C 1
ATOM 827 O O . GLY A 1 98 ? 1.94 0.216 -9.273 1 93.88 98 GLY A O 1
ATOM 828 N N . GLY A 1 99 ? 1.714 -0.903 -7.363 1 95.94 99 GLY A N 1
ATOM 829 C CA . GLY A 1 99 ? 3.133 -1.12 -7.125 1 95.94 99 GLY A CA 1
ATOM 830 C C . GLY A 1 99 ? 3.412 -2.311 -6.227 1 95.94 99 GLY A C 1
ATOM 831 O O . GLY A 1 99 ? 2.527 -2.77 -5.5 1 95.94 99 GLY A O 1
ATOM 832 N N . SER A 1 100 ? 4.609 -2.834 -6.305 1 97.62 100 SER A N 1
ATOM 833 C CA . SER A 1 100 ? 5.047 -3.986 -5.523 1 97.62 100 SER A CA 1
ATOM 834 C C . SER A 1 100 ? 6.375 -3.711 -4.828 1 97.62 100 SER A C 1
ATOM 836 O O . SER A 1 100 ? 7.344 -3.301 -5.473 1 97.62 100 SER A O 1
ATOM 838 N N . HIS A 1 101 ? 6.379 -3.908 -3.545 1 97.88 101 HIS A N 1
ATOM 839 C CA . HIS A 1 101 ? 7.613 -3.947 -2.771 1 97.88 101 HIS A CA 1
ATOM 840 C C . HIS A 1 101 ? 8.164 -5.367 -2.684 1 97.88 101 HIS A C 1
ATOM 842 O O . HIS A 1 101 ? 7.461 -6.285 -2.256 1 97.88 101 HIS A O 1
ATOM 848 N N . LEU A 1 102 ? 9.43 -5.52 -3.125 1 98.19 102 LEU A N 1
ATOM 849 C CA . LEU A 1 102 ? 10.062 -6.832 -3.148 1 98.19 102 LEU A CA 1
ATOM 850 C C . LEU A 1 102 ? 11.289 -6.859 -2.238 1 98.19 102 LEU A C 1
ATOM 852 O O . LEU A 1 102 ? 12.039 -5.887 -2.178 1 98.19 102 LEU A O 1
ATOM 856 N N . GLN A 1 103 ? 11.445 -7.973 -1.521 1 97.44 103 GLN A N 1
ATOM 857 C CA . GLN A 1 103 ? 12.68 -8.258 -0.789 1 97.44 103 GLN A CA 1
ATOM 858 C C . GLN A 1 103 ? 13.32 -9.555 -1.278 1 97.44 103 GLN A C 1
ATOM 860 O O . GLN A 1 103 ? 12.625 -10.516 -1.601 1 97.44 103 GLN A O 1
ATOM 865 N N . PHE A 1 104 ? 14.633 -9.539 -1.257 1 96.94 104 PHE A N 1
ATOM 866 C CA . PHE A 1 104 ? 15.383 -10.664 -1.807 1 96.94 104 PHE A CA 1
ATOM 867 C C . PHE A 1 104 ? 16.25 -11.312 -0.739 1 96.94 104 PHE A C 1
ATOM 869 O O . PHE A 1 104 ? 16.703 -10.633 0.189 1 96.94 104 PHE A O 1
ATOM 876 N N . ASP A 1 105 ? 16.469 -12.625 -0.907 1 95.44 105 ASP A N 1
ATOM 877 C CA . ASP A 1 105 ? 17.438 -13.297 -0.057 1 95.44 105 ASP A CA 1
ATOM 878 C C . ASP A 1 105 ? 18.828 -13.273 -0.698 1 95.44 105 ASP A C 1
ATOM 880 O O . ASP A 1 105 ? 19.047 -12.594 -1.704 1 95.44 105 ASP A O 1
ATOM 884 N N . ALA A 1 106 ? 19.797 -13.93 -0.083 1 92.12 106 ALA A N 1
ATOM 885 C CA . ALA A 1 106 ? 21.188 -13.898 -0.507 1 92.12 106 ALA A CA 1
ATOM 886 C C . ALA A 1 106 ? 21.359 -14.539 -1.884 1 92.12 106 ALA A C 1
ATOM 888 O O . ALA A 1 106 ? 22.312 -14.242 -2.598 1 92.12 106 ALA A O 1
ATOM 889 N N . ASP A 1 107 ? 20.469 -15.367 -2.293 1 91.38 107 ASP A N 1
ATOM 890 C CA . ASP A 1 107 ? 20.531 -16.031 -3.588 1 91.38 107 ASP A CA 1
ATOM 891 C C . ASP A 1 107 ? 19.797 -15.234 -4.656 1 91.38 107 ASP A C 1
ATOM 893 O O . ASP A 1 107 ? 19.688 -15.672 -5.805 1 91.38 107 ASP A O 1
ATOM 897 N N . GLY A 1 108 ? 19.219 -14.125 -4.246 1 93.19 108 GLY A N 1
ATOM 898 C CA . GLY A 1 108 ? 18.516 -13.273 -5.199 1 93.19 108 GLY A CA 1
ATOM 899 C C . GLY A 1 108 ? 17.078 -13.688 -5.422 1 93.19 108 GLY A C 1
ATOM 900 O O . GLY A 1 108 ? 16.453 -13.266 -6.395 1 93.19 108 GLY A O 1
ATOM 901 N N . LYS A 1 109 ? 16.562 -14.523 -4.57 1 96.06 109 LYS A N 1
ATOM 902 C CA . LYS A 1 109 ? 15.172 -14.945 -4.676 1 96.06 109 LYS A CA 1
ATOM 903 C C . LYS A 1 109 ? 14.266 -14.055 -3.828 1 96.06 109 LYS A C 1
ATOM 905 O O . LYS A 1 109 ? 14.664 -13.594 -2.756 1 96.06 109 LYS A O 1
ATOM 910 N N . ILE A 1 110 ? 13.047 -13.852 -4.297 1 98.12 110 ILE A N 1
ATOM 911 C CA . ILE A 1 110 ? 12.078 -13.016 -3.596 1 98.12 110 ILE A CA 1
ATOM 912 C C . ILE A 1 110 ? 11.602 -13.719 -2.33 1 98.12 110 ILE A C 1
ATOM 914 O O . ILE A 1 110 ? 11.141 -14.867 -2.387 1 98.12 110 ILE A O 1
ATOM 918 N N . THR A 1 111 ? 11.727 -13.039 -1.201 1 98.31 111 THR A N 1
ATOM 919 C CA . THR A 1 111 ? 11.242 -13.562 0.072 1 98.31 111 THR A CA 1
ATOM 920 C C . THR A 1 111 ? 9.961 -12.859 0.493 1 98.31 111 THR A C 1
ATOM 922 O O . THR A 1 111 ? 9.18 -13.398 1.283 1 98.31 111 THR A O 1
ATOM 925 N N . LEU A 1 112 ? 9.789 -11.672 0.001 1 98.31 112 LEU A N 1
ATOM 926 C CA . LEU A 1 112 ? 8.586 -10.891 0.248 1 98.31 112 LEU A CA 1
ATOM 927 C C . LEU A 1 112 ? 8.148 -10.141 -1.01 1 98.31 112 LEU A C 1
ATOM 929 O O . LEU A 1 112 ? 8.977 -9.508 -1.671 1 98.31 112 LEU A O 1
ATOM 933 N N . HIS A 1 113 ? 6.922 -10.32 -1.424 1 98.5 113 HIS A N 1
ATOM 934 C CA . HIS A 1 113 ? 6.223 -9.578 -2.465 1 98.5 113 HIS A CA 1
ATOM 935 C C . HIS A 1 113 ? 4.953 -8.93 -1.921 1 98.5 113 HIS A C 1
ATOM 937 O O . HIS A 1 113 ? 3.939 -9.602 -1.729 1 98.5 113 HIS A O 1
ATOM 943 N N . ARG A 1 114 ? 5.027 -7.652 -1.67 1 97.06 114 ARG A N 1
ATOM 944 C CA . ARG A 1 114 ? 3.85 -6.93 -1.193 1 97.06 114 ARG A CA 1
ATOM 945 C C . ARG A 1 114 ? 3.303 -6.004 -2.273 1 97.06 114 ARG A C 1
ATOM 947 O O . ARG A 1 114 ? 4.012 -5.117 -2.754 1 97.06 114 ARG A O 1
ATOM 954 N N . ASP A 1 115 ? 2.045 -6.242 -2.637 1 95.38 115 ASP A N 1
ATOM 955 C CA . ASP A 1 115 ? 1.374 -5.43 -3.648 1 95.38 115 ASP A CA 1
ATOM 956 C C . ASP A 1 115 ? 0.552 -4.316 -3.004 1 95.38 115 ASP A C 1
ATOM 958 O O . ASP A 1 115 ? -0.11 -4.535 -1.987 1 95.38 115 ASP A O 1
ATOM 962 N N . TYR A 1 116 ? 0.711 -3.166 -3.645 1 90.94 116 TYR A N 1
ATOM 963 C CA . TYR A 1 116 ? -0.085 -2.004 -3.264 1 90.94 116 TYR A CA 1
ATOM 964 C C . TYR A 1 116 ? -0.946 -1.529 -4.43 1 90.94 116 TYR A C 1
ATOM 966 O O . TYR A 1 116 ? -0.459 -1.39 -5.555 1 90.94 116 TYR A O 1
ATOM 974 N N . TRP A 1 117 ? -2.262 -1.275 -4.246 1 83.31 117 TRP A N 1
ATOM 975 C CA . TRP A 1 117 ? -3.111 -0.645 -5.254 1 83.31 117 TRP A CA 1
ATOM 976 C C . TRP A 1 117 ? -4.391 -0.102 -4.621 1 83.31 117 TRP A C 1
ATOM 978 O O . TRP A 1 117 ? -4.707 -0.421 -3.475 1 83.31 117 TRP A O 1
ATOM 988 N N . ASP A 1 118 ? -4.969 0.949 -5.203 1 75.94 118 ASP A N 1
ATOM 989 C CA . ASP A 1 118 ? -6.148 1.611 -4.652 1 75.94 118 ASP A CA 1
ATOM 990 C C . ASP A 1 118 ? -7.375 0.704 -4.73 1 75.94 118 ASP A C 1
ATOM 992 O O . ASP A 1 118 ? -8.32 0.991 -5.465 1 75.94 118 ASP A O 1
ATOM 996 N N . ALA A 1 119 ? -7.363 -0.173 -3.98 1 65.81 119 ALA A N 1
ATOM 997 C CA . ALA A 1 119 ? -8.469 -1.124 -3.969 1 65.81 119 ALA A CA 1
ATOM 998 C C . ALA A 1 119 ? -9.742 -0.48 -3.424 1 65.81 119 ALA A C 1
ATOM 1000 O O . ALA A 1 119 ? -10.844 -0.769 -3.896 1 65.81 119 ALA A O 1
ATOM 1001 N N . ALA A 1 120 ? -9.531 0.369 -2.604 1 63.88 120 ALA A N 1
ATOM 1002 C CA . ALA A 1 120 ? -10.688 1.064 -2.041 1 63.88 120 ALA A CA 1
ATOM 1003 C C . ALA A 1 120 ? -11.438 1.842 -3.117 1 63.88 120 ALA A C 1
ATOM 1005 O O . ALA A 1 120 ? -12.664 1.753 -3.217 1 63.88 120 ALA A O 1
ATOM 1006 N N . GLU A 1 121 ? -10.672 2.559 -3.783 1 64.06 121 GLU A N 1
ATOM 1007 C CA . GLU A 1 121 ? -11.289 3.342 -4.852 1 64.06 121 GLU A CA 1
ATOM 1008 C C . GLU A 1 121 ? -12.008 2.439 -5.852 1 64.06 121 GLU A C 1
ATOM 1010 O O . GLU A 1 121 ? -13.117 2.744 -6.285 1 64.06 121 GLU A O 1
ATOM 1015 N N . GLU A 1 122 ? -11.383 1.382 -6.191 1 65.31 122 GLU A N 1
ATOM 1016 C CA . GLU A 1 122 ? -11.953 0.442 -7.156 1 65.31 122 GLU A CA 1
ATOM 1017 C C . GLU A 1 122 ? -13.188 -0.25 -6.586 1 65.31 122 GLU A C 1
ATOM 1019 O O . GLU A 1 122 ? -14.172 -0.47 -7.301 1 65.31 122 GLU A O 1
ATOM 1024 N N . LEU A 1 123 ? -13.078 -0.599 -5.434 1 62.81 123 LEU A N 1
ATOM 1025 C CA . LEU A 1 123 ? -14.195 -1.248 -4.758 1 62.81 123 LEU A CA 1
ATOM 1026 C C . LEU A 1 123 ? -15.359 -0.281 -4.578 1 62.81 123 LEU A C 1
ATOM 1028 O O . LEU A 1 123 ? -16.516 -0.643 -4.809 1 62.81 123 LEU A O 1
ATOM 1032 N N . PHE A 1 124 ? -15.047 0.812 -4.258 1 59.72 124 PHE A N 1
ATOM 1033 C CA . PHE A 1 124 ? -16.094 1.8 -4.047 1 59.72 124 PHE A CA 1
ATOM 1034 C C . PHE A 1 124 ? -16.844 2.08 -5.348 1 59.72 124 PHE A C 1
ATOM 1036 O O . PHE A 1 124 ? -18.047 2.346 -5.332 1 59.72 124 PHE A O 1
ATOM 1043 N N . GLU A 1 125 ? -16.203 2.137 -6.32 1 56.31 125 GLU A N 1
ATOM 1044 C CA . GLU A 1 125 ? -16.828 2.398 -7.613 1 56.31 125 GLU A CA 1
ATOM 1045 C C . GLU A 1 125 ? -17.781 1.274 -8.008 1 56.31 125 GLU A C 1
ATOM 1047 O O . GLU A 1 125 ? -18.734 1.497 -8.75 1 56.31 125 GLU A O 1
ATOM 1052 N N . LYS A 1 126 ? -17.547 0.153 -7.508 1 53.19 126 LYS A N 1
ATOM 1053 C CA . LYS A 1 126 ? -18.344 -0.99 -7.965 1 53.19 126 LYS A CA 1
ATOM 1054 C C . LYS A 1 126 ? -19.406 -1.371 -6.938 1 53.19 126 LYS A C 1
ATOM 1056 O O . LYS A 1 126 ? -20.312 -2.133 -7.242 1 53.19 126 LYS A O 1
ATOM 1061 N N . ILE A 1 127 ? -19.094 -0.945 -5.812 1 52.28 127 ILE A N 1
ATOM 1062 C CA . ILE A 1 127 ? -20.078 -1.229 -4.773 1 52.28 127 ILE A CA 1
ATOM 1063 C C . ILE A 1 127 ? -21.25 -0.264 -4.902 1 52.28 127 ILE A C 1
ATOM 1065 O O . ILE A 1 127 ? -21.078 0.953 -4.805 1 52.28 127 ILE A O 1
ATOM 1069 N N . PRO A 1 128 ? -22.312 -0.775 -5.547 1 45.66 128 PRO A N 1
ATOM 1070 C CA . PRO A 1 128 ? -23.516 0.053 -5.555 1 45.66 128 PRO A CA 1
ATOM 1071 C C . PRO A 1 128 ? -23.797 0.716 -4.207 1 45.66 128 PRO A C 1
ATOM 1073 O O . PRO A 1 128 ? -23.531 0.12 -3.16 1 45.66 128 PRO A O 1
ATOM 1076 N N . LEU A 1 129 ? -23.438 2.078 -4.066 1 44.31 129 LEU A N 1
ATOM 1077 C CA . LEU A 1 129 ? -23.688 2.973 -2.941 1 44.31 129 LEU A CA 1
ATOM 1078 C C . LEU A 1 129 ? -24.922 2.514 -2.156 1 44.31 129 LEU A C 1
ATOM 1080 O O . LEU A 1 129 ? -25.984 3.123 -2.254 1 44.31 129 LEU A O 1
ATOM 1084 N N . PHE A 1 130 ? -25.156 1.32 -2.381 1 47.34 130 PHE A N 1
ATOM 1085 C CA . PHE A 1 130 ? -26.438 1.242 -1.698 1 47.34 130 PHE A CA 1
ATOM 1086 C C . PHE A 1 130 ? -26.328 1.779 -0.277 1 47.34 130 PHE A C 1
ATOM 1088 O O . PHE A 1 130 ? -27.344 2.119 0.343 1 47.34 130 PHE A O 1
ATOM 1095 N N . GLY A 1 131 ? -25.188 1.578 0.55 1 44.88 131 GLY A N 1
ATOM 1096 C CA . GLY A 1 131 ? -25.344 2.049 1.916 1 44.88 131 GLY A CA 1
ATOM 1097 C C . GLY A 1 131 ? -24.531 3.293 2.221 1 44.88 131 GLY A C 1
ATOM 1098 O O . GLY A 1 131 ? -23.5 3.535 1.593 1 44.88 131 GLY A O 1
ATOM 1099 N N . LEU A 1 132 ? -25.156 4.484 2.568 1 53.19 132 LEU A N 1
ATOM 1100 C CA . LEU A 1 132 ? -24.953 5.84 3.062 1 53.19 132 LEU A CA 1
ATOM 1101 C C . LEU A 1 132 ? -23.656 5.926 3.881 1 53.19 132 LEU A C 1
ATOM 1103 O O . LEU A 1 132 ? -22.922 6.91 3.785 1 53.19 132 LEU A O 1
ATOM 1107 N N . PRO A 1 133 ? -23.312 4.781 4.406 1 59.03 133 PRO A N 1
ATOM 1108 C CA . PRO A 1 133 ? -22.219 4.965 5.363 1 59.03 133 PRO A CA 1
ATOM 1109 C C . PRO A 1 133 ? -20.859 5.051 4.688 1 59.03 133 PRO A C 1
ATOM 1111 O O . PRO A 1 133 ? -20 5.84 5.105 1 59.03 133 PRO A O 1
ATOM 1114 N N . VAL A 1 134 ? -20.734 4.309 3.609 1 61.5 134 VAL A N 1
ATOM 1115 C CA . VAL A 1 134 ? -19.422 4.305 2.979 1 61.5 134 VAL A CA 1
ATOM 1116 C C . VAL A 1 134 ? -19.156 5.656 2.322 1 61.5 134 VAL A C 1
ATOM 1118 O O . VAL A 1 134 ? -18.047 6.195 2.418 1 61.5 134 VAL A O 1
ATOM 1121 N N . ALA A 1 135 ? -20.141 6.16 1.719 1 63.44 135 ALA A N 1
ATOM 1122 C CA . ALA A 1 135 ? -20.031 7.473 1.089 1 63.44 135 ALA A CA 1
ATOM 1123 C C . ALA A 1 135 ? -19.688 8.547 2.119 1 63.44 135 ALA A C 1
ATOM 1125 O O . ALA A 1 135 ? -18.891 9.445 1.849 1 63.44 135 ALA A O 1
ATOM 1126 N N . TRP A 1 136 ? -20.375 8.391 3.242 1 64.25 136 TRP A N 1
ATOM 1127 C CA . TRP A 1 136 ? -20.125 9.344 4.32 1 64.25 136 TRP A CA 1
ATOM 1128 C C . TRP A 1 136 ? -18.688 9.242 4.809 1 64.25 136 TRP A C 1
ATOM 1130 O O . TRP A 1 136 ? -18.031 10.266 5.035 1 64.25 136 TRP A O 1
ATOM 1140 N N . LEU A 1 137 ? -18.219 7.996 4.898 1 64.75 137 LEU A N 1
ATOM 1141 C CA . LEU A 1 137 ? -16.859 7.789 5.383 1 64.75 137 LEU A CA 1
ATOM 1142 C C . LEU A 1 137 ? -15.844 8.328 4.383 1 64.75 137 LEU A C 1
ATOM 1144 O O . LEU A 1 137 ? -14.852 8.945 4.777 1 64.75 137 LEU A O 1
ATOM 1148 N N . ARG A 1 138 ? -16.188 8.086 3.17 1 69 138 ARG A N 1
ATOM 1149 C CA . ARG A 1 138 ? -15.32 8.609 2.123 1 69 138 ARG A CA 1
ATOM 1150 C C . ARG A 1 138 ? -15.281 10.133 2.152 1 69 138 ARG A C 1
ATOM 1152 O O . ARG A 1 138 ? -14.219 10.734 1.982 1 69 138 ARG A O 1
ATOM 1159 N N . LYS A 1 139 ? -16.391 10.734 2.34 1 69.56 139 LYS A N 1
ATOM 1160 C CA . LYS A 1 139 ? -16.484 12.188 2.408 1 69.56 139 LYS A CA 1
ATOM 1161 C C . LYS A 1 139 ? -15.68 12.734 3.592 1 69.56 139 LYS A C 1
ATOM 1163 O O . LYS A 1 139 ? -15.078 13.805 3.5 1 69.56 139 LYS A O 1
ATOM 1168 N N . LYS A 1 140 ? -15.641 11.961 4.582 1 68.62 140 LYS A N 1
ATOM 1169 C CA . LYS A 1 140 ? -14.938 12.398 5.785 1 68.62 140 LYS A CA 1
ATOM 1170 C C . LYS A 1 140 ? -13.422 12.305 5.605 1 68.62 140 LYS A C 1
ATOM 1172 O O . LYS A 1 140 ? -12.672 13.102 6.168 1 68.62 140 LYS A O 1
ATOM 1177 N N . LEU A 1 141 ? -13.047 11.367 4.766 1 68.62 141 LEU A N 1
ATOM 1178 C CA . LEU A 1 141 ? -11.625 11.102 4.613 1 68.62 141 LEU A CA 1
ATOM 1179 C C . LEU A 1 141 ? -11.047 11.9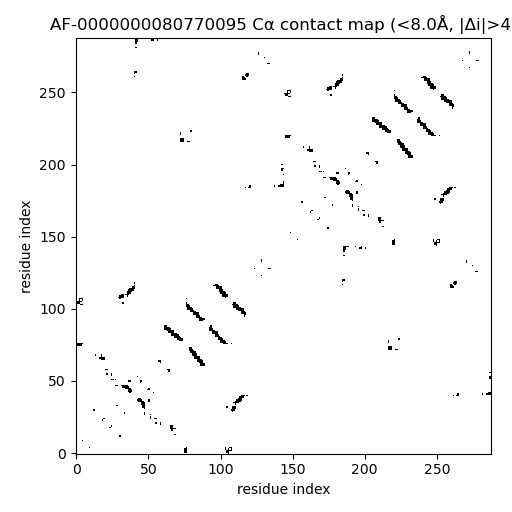14 3.457 1 68.62 141 LEU A C 1
ATOM 1181 O O . LEU A 1 141 ? -9.836 12.156 3.406 1 68.62 141 LEU A O 1
ATOM 1185 N N . ARG A 1 142 ? -11.969 12.359 2.596 1 72.56 142 ARG A N 1
ATOM 1186 C CA . ARG A 1 142 ? -11.547 13.148 1.441 1 72.56 142 ARG A CA 1
ATOM 1187 C C . ARG A 1 142 ? -11.352 14.609 1.821 1 72.56 142 ARG A C 1
ATOM 1189 O O . ARG A 1 142 ? -12.242 15.234 2.389 1 72.56 142 ARG A O 1
ATOM 1196 N N . VAL A 1 143 ? -10.195 15.195 1.577 1 76.81 143 VAL A N 1
ATOM 1197 C CA . VAL A 1 143 ? -9.883 16.594 1.828 1 76.81 143 VAL A CA 1
ATOM 1198 C C . VAL A 1 143 ? -9.828 17.359 0.506 1 76.81 143 VAL A C 1
ATOM 1200 O O . VAL A 1 143 ? -10.352 18.469 0.402 1 76.81 143 VAL A O 1
ATOM 1203 N N . VAL A 1 144 ? -9.109 16.656 -0.422 1 78.5 144 VAL A N 1
ATOM 1204 C CA . VAL A 1 144 ? -8.922 17.281 -1.725 1 78.5 144 VAL A CA 1
ATOM 1205 C C . VAL A 1 144 ? -9.031 16.234 -2.826 1 78.5 144 VAL A C 1
ATOM 1207 O O . VAL A 1 144 ? -8.516 15.125 -2.691 1 78.5 144 VAL A O 1
ATOM 1210 N N . MET B 1 1 ? 20.688 17.938 -15.719 1 45.28 1 MET B N 1
ATOM 1211 C CA . MET B 1 1 ? 21.047 16.641 -15.156 1 45.28 1 MET B CA 1
ATOM 1212 C C . MET B 1 1 ? 20.094 16.266 -14.016 1 45.28 1 MET B C 1
ATOM 1214 O O . MET B 1 1 ? 19.766 17.094 -13.172 1 45.28 1 MET B O 1
ATOM 1218 N N . LYS B 1 2 ? 19.312 15.141 -14.164 1 58.53 2 LYS B N 1
ATOM 1219 C CA . LYS B 1 2 ? 18.406 14.766 -13.086 1 58.53 2 LYS B CA 1
ATOM 1220 C C . LYS B 1 2 ? 19.156 14.625 -11.766 1 58.53 2 LYS B C 1
ATOM 1222 O O . LYS B 1 2 ? 20.203 13.977 -11.703 1 58.53 2 LYS B O 1
ATOM 1227 N N . ARG B 1 3 ? 19.094 15.734 -10.891 1 69.38 3 ARG B N 1
ATOM 1228 C CA . ARG B 1 3 ? 19.859 15.711 -9.648 1 69.38 3 ARG B CA 1
ATOM 1229 C C . ARG B 1 3 ? 19.25 14.711 -8.664 1 69.38 3 ARG B C 1
ATOM 1231 O O . ARG B 1 3 ? 18.031 14.688 -8.461 1 69.38 3 ARG B O 1
ATOM 1238 N N . ILE B 1 4 ? 20.062 13.766 -8.25 1 76.81 4 ILE B N 1
ATOM 1239 C CA . ILE B 1 4 ? 19.75 12.844 -7.168 1 76.81 4 ILE B CA 1
ATOM 1240 C C . ILE B 1 4 ? 19.953 13.531 -5.824 1 76.81 4 ILE B C 1
ATOM 1242 O O . ILE B 1 4 ? 21.016 14.133 -5.586 1 76.81 4 ILE B O 1
ATOM 1246 N N . PRO B 1 5 ? 18.875 13.617 -4.996 1 87.06 5 PRO B N 1
ATOM 1247 C CA . PRO B 1 5 ? 19.141 14.188 -3.672 1 87.06 5 PRO B CA 1
ATOM 1248 C C . PRO B 1 5 ? 20.391 13.602 -3.021 1 87.06 5 PRO B C 1
ATOM 1250 O O . PRO B 1 5 ? 20.656 12.406 -3.148 1 87.06 5 PRO B O 1
ATOM 1253 N N . THR B 1 6 ? 21.141 14.492 -2.379 1 88.38 6 THR B N 1
ATOM 1254 C CA . THR B 1 6 ? 22.312 14.016 -1.639 1 88.38 6 THR B CA 1
ATOM 1255 C C . THR B 1 6 ? 21.875 13.148 -0.457 1 88.38 6 THR B C 1
ATOM 1257 O O . THR B 1 6 ? 20.703 13.133 -0.088 1 88.38 6 THR B O 1
ATOM 1260 N N . GLN B 1 7 ? 22.875 12.453 0.115 1 91.31 7 GLN B N 1
ATOM 1261 C CA . GLN B 1 7 ? 22.594 11.633 1.284 1 91.31 7 GLN B CA 1
ATOM 1262 C C . GLN B 1 7 ? 22.078 12.484 2.443 1 91.31 7 GLN B C 1
ATOM 1264 O O . GLN B 1 7 ? 21.203 12.062 3.191 1 91.31 7 GLN B O 1
ATOM 1269 N N . THR B 1 8 ? 22.656 13.672 2.584 1 93.75 8 THR B N 1
ATOM 1270 C CA . THR B 1 8 ? 22.25 14.586 3.65 1 93.75 8 THR B CA 1
ATOM 1271 C C . THR B 1 8 ? 20.828 15.07 3.432 1 93.75 8 THR B C 1
ATOM 1273 O O . THR B 1 8 ? 20.031 15.125 4.375 1 93.75 8 THR B O 1
ATOM 1276 N N . GLU B 1 9 ? 20.5 15.422 2.221 1 93.38 9 GLU B N 1
ATOM 1277 C CA . GLU B 1 9 ? 19.156 15.859 1.885 1 93.38 9 GLU B CA 1
ATOM 1278 C C . GLU B 1 9 ? 18.141 14.734 2.08 1 93.38 9 GLU B C 1
ATOM 1280 O O . GLU B 1 9 ? 17.031 14.969 2.562 1 93.38 9 GLU B O 1
ATOM 1285 N N . TRP B 1 10 ? 18.562 13.57 1.715 1 94.19 10 TRP B N 1
ATOM 1286 C CA . TRP B 1 10 ? 17.734 12.383 1.85 1 94.19 10 TRP B CA 1
ATOM 1287 C C . TRP B 1 10 ? 17.438 12.094 3.316 1 94.19 10 TRP B C 1
ATOM 1289 O O . TRP B 1 10 ? 16.281 11.883 3.693 1 94.19 10 TRP B O 1
ATOM 1299 N N . GLN B 1 11 ? 18.422 12.164 4.148 1 96.56 11 GLN B N 1
ATOM 1300 C CA . GLN B 1 11 ? 18.25 11.914 5.574 1 96.56 11 GLN B CA 1
ATOM 1301 C C . GLN B 1 11 ? 17.391 12.992 6.223 1 96.56 11 GLN B C 1
ATOM 1303 O O . GLN B 1 11 ? 16.594 12.703 7.117 1 96.56 11 GLN B O 1
ATOM 1308 N N . ALA B 1 12 ? 17.578 14.203 5.793 1 97.19 12 ALA B N 1
ATOM 1309 C CA . ALA B 1 12 ? 16.781 15.305 6.324 1 97.19 12 ALA B CA 1
ATOM 1310 C C . ALA B 1 12 ? 15.305 15.109 6.012 1 97.19 12 ALA B C 1
ATOM 1312 O O . ALA B 1 12 ? 14.445 15.406 6.844 1 97.19 12 ALA B O 1
ATOM 1313 N N . LEU B 1 13 ? 14.992 14.641 4.82 1 97.44 13 LEU B N 1
ATOM 1314 C CA . LEU B 1 13 ? 13.617 14.383 4.418 1 97.44 13 LEU B CA 1
ATOM 1315 C C . LEU B 1 13 ? 13 13.281 5.273 1 97.44 13 LEU B C 1
ATOM 1317 O O . LEU B 1 13 ? 11.883 13.43 5.773 1 97.44 13 LEU B O 1
ATOM 1321 N N . LEU B 1 14 ? 13.734 12.164 5.402 1 98 14 LEU B N 1
ATOM 1322 C CA . LEU B 1 14 ? 13.25 11.055 6.211 1 98 14 LEU B CA 1
ATOM 1323 C C . LEU B 1 14 ? 13.008 11.492 7.652 1 98 14 LEU B C 1
ATOM 1325 O O . LEU B 1 14 ? 12.008 11.109 8.258 1 98 14 LEU B O 1
ATOM 1329 N N . ASP B 1 15 ? 13.953 12.266 8.195 1 98.19 15 ASP B N 1
ATOM 1330 C CA . ASP B 1 15 ? 13.812 12.781 9.555 1 98.19 15 ASP B CA 1
ATOM 1331 C C . ASP B 1 15 ? 12.594 13.703 9.664 1 98.19 15 ASP B C 1
ATOM 1333 O O . ASP B 1 15 ? 11.891 13.688 10.68 1 98.19 15 ASP B O 1
ATOM 1337 N N . TRP B 1 16 ? 12.414 14.492 8.688 1 98.06 16 TRP B N 1
ATOM 1338 C CA . TRP B 1 16 ? 11.281 15.406 8.688 1 98.06 16 TRP B CA 1
ATOM 1339 C C . TRP B 1 16 ? 9.961 14.648 8.742 1 98.06 16 TRP B C 1
ATOM 1341 O O . TRP B 1 16 ? 9.07 14.977 9.531 1 98.06 16 TRP B O 1
ATOM 1351 N N . TYR B 1 17 ? 9.781 13.586 7.914 1 98.25 17 TYR B N 1
ATOM 1352 C CA . TYR B 1 17 ? 8.57 12.766 7.953 1 98.25 17 TYR B CA 1
ATOM 1353 C C . TYR B 1 17 ? 8.352 12.188 9.344 1 98.25 17 TYR B C 1
ATOM 1355 O O . TYR B 1 17 ? 7.223 12.156 9.836 1 98.25 17 TYR B O 1
ATOM 1363 N N . GLN B 1 18 ? 9.398 11.758 9.977 1 98.25 18 GLN B N 1
ATOM 1364 C CA . GLN B 1 18 ? 9.289 11 11.219 1 98.25 18 GLN B CA 1
ATOM 1365 C C . GLN B 1 18 ? 9.078 11.938 12.414 1 98.25 18 GLN B C 1
ATOM 1367 O O . GLN B 1 18 ? 8.727 11.484 13.5 1 98.25 18 GLN B O 1
ATOM 1372 N N . THR B 1 19 ? 9.328 13.227 12.211 1 97.56 19 THR B N 1
ATOM 1373 C CA . THR B 1 19 ? 9.148 14.211 13.273 1 97.56 19 THR B CA 1
ATOM 1374 C C . THR B 1 19 ? 8.094 15.242 12.883 1 97.56 19 THR B C 1
ATOM 1376 O O . THR B 1 19 ? 8.094 16.375 13.391 1 97.56 19 THR B O 1
ATOM 1379 N N . LEU B 1 20 ? 7.277 14.922 12.023 1 97.19 20 LEU B N 1
ATOM 1380 C CA . LEU B 1 20 ? 6.277 15.828 11.469 1 97.19 20 LEU B CA 1
ATOM 1381 C C . LEU B 1 20 ? 5.262 16.234 12.531 1 97.19 20 LEU B C 1
ATOM 1383 O O . LEU B 1 20 ? 4.688 15.375 13.211 1 97.19 20 LEU B O 1
ATOM 1387 N N . THR B 1 21 ? 4.996 17.469 12.734 1 96.62 21 THR B N 1
ATOM 1388 C CA . THR B 1 21 ? 4.008 18.078 13.617 1 96.62 21 THR B CA 1
ATOM 1389 C C . THR B 1 21 ? 3.359 19.281 12.938 1 96.62 21 THR B C 1
ATOM 1391 O O . THR B 1 21 ? 3.846 19.766 11.906 1 96.62 21 THR B O 1
ATOM 1394 N N . PRO B 1 22 ? 2.242 19.734 13.484 1 96.06 22 PRO B N 1
ATOM 1395 C CA . PRO B 1 22 ? 1.666 20.969 12.93 1 96.06 22 PRO B CA 1
ATOM 1396 C C . PRO B 1 22 ? 2.668 22.109 12.875 1 96.06 22 PRO B C 1
ATOM 1398 O O . PRO B 1 22 ? 2.625 22.938 11.953 1 96.06 22 PRO B O 1
ATOM 1401 N N . ASP B 1 23 ? 3.635 22.109 13.688 1 96.62 23 ASP B N 1
ATOM 1402 C CA . ASP B 1 23 ? 4.598 23.203 13.773 1 96.62 23 ASP B CA 1
ATOM 1403 C C . ASP B 1 23 ? 5.676 23.062 12.703 1 96.62 23 ASP B C 1
ATOM 1405 O O . ASP B 1 23 ? 6.23 24.062 12.242 1 96.62 23 ASP B O 1
ATOM 1409 N N . THR B 1 24 ? 5.973 21.859 12.312 1 96.81 24 THR B N 1
ATOM 1410 C CA . THR B 1 24 ? 7.02 21.656 11.32 1 96.81 24 THR B CA 1
ATOM 1411 C C . THR B 1 24 ? 6.43 21.578 9.914 1 96.81 24 THR B C 1
ATOM 1413 O O . THR B 1 24 ? 7.152 21.672 8.922 1 96.81 24 THR B O 1
ATOM 1416 N N . LEU B 1 25 ? 5.105 21.438 9.805 1 97.06 25 LEU B N 1
ATOM 1417 C CA . LEU B 1 25 ? 4.418 21.234 8.531 1 97.06 25 LEU B CA 1
ATOM 1418 C C . LEU B 1 25 ? 4.703 22.391 7.57 1 97.06 25 LEU B C 1
ATOM 1420 O O . LEU B 1 25 ? 4.887 22.172 6.371 1 97.06 25 LEU B O 1
ATOM 1424 N N . PRO B 1 26 ? 4.875 23.672 8.008 1 95.81 26 PRO B N 1
ATOM 1425 C CA . PRO B 1 26 ? 5.148 24.766 7.082 1 95.81 26 PRO B CA 1
ATOM 1426 C C . PRO B 1 26 ? 6.492 24.625 6.371 1 95.81 26 PRO B C 1
ATOM 1428 O O . PRO B 1 26 ? 6.742 25.312 5.375 1 95.81 26 PRO B O 1
ATOM 1431 N N . ASP B 1 27 ? 7.398 23.672 6.84 1 96.88 27 ASP B N 1
ATOM 1432 C CA . ASP B 1 27 ? 8.68 23.406 6.191 1 96.88 27 ASP B CA 1
ATOM 1433 C C . ASP B 1 27 ? 8.508 22.562 4.941 1 96.88 27 ASP B C 1
ATOM 1435 O O . ASP B 1 27 ? 9.477 22.297 4.219 1 96.88 27 ASP B O 1
ATOM 1439 N N . ILE B 1 28 ? 7.273 22.156 4.637 1 97.56 28 ILE B N 1
ATOM 1440 C CA . ILE B 1 28 ? 6.992 21.25 3.525 1 97.56 28 ILE B CA 1
ATOM 1441 C C . ILE B 1 28 ? 7.543 21.844 2.23 1 97.56 28 ILE B C 1
ATOM 1443 O O . ILE B 1 28 ? 7.992 21.109 1.346 1 97.56 28 ILE B O 1
ATOM 1447 N N . GLY B 1 29 ? 7.621 23.141 2.098 1 95.69 29 GLY B N 1
ATOM 1448 C CA . GLY B 1 29 ? 8.148 23.812 0.923 1 95.69 29 GLY B CA 1
ATOM 1449 C C . GLY B 1 29 ? 9.625 23.547 0.688 1 95.69 29 GLY B C 1
ATOM 1450 O O . GLY B 1 29 ? 10.117 23.719 -0.424 1 95.69 29 GLY B O 1
ATOM 1451 N N . ARG B 1 30 ? 10.398 23.109 1.675 1 96.25 30 ARG B N 1
ATOM 1452 C CA . ARG B 1 30 ? 11.812 22.75 1.548 1 96.25 30 ARG B CA 1
ATOM 1453 C C . ARG B 1 30 ? 11.977 21.438 0.79 1 96.25 30 ARG B C 1
ATOM 1455 O O . ARG B 1 30 ? 13.016 21.203 0.17 1 96.25 30 ARG B O 1
ATOM 1462 N N . TYR B 1 31 ? 10.922 20.672 0.771 1 97.69 31 TYR B N 1
ATOM 1463 C CA . TYR B 1 31 ? 11.078 19.297 0.3 1 97.69 31 TYR B CA 1
ATOM 1464 C C . TYR B 1 31 ? 10.219 19.047 -0.932 1 9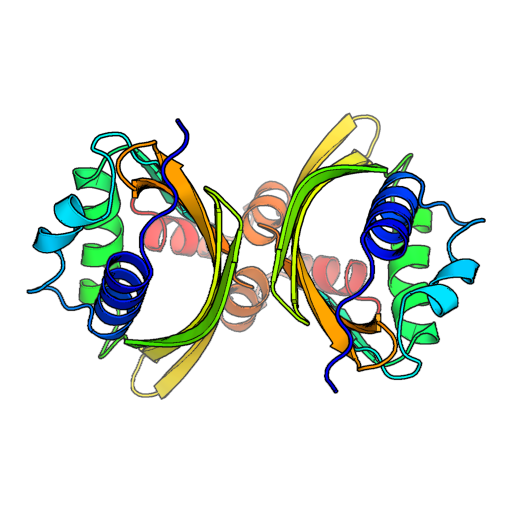7.69 31 TYR B C 1
ATOM 1466 O O . TYR B 1 31 ? 10.539 18.172 -1.753 1 97.69 31 TYR B O 1
ATOM 1474 N N . TYR B 1 32 ? 9.148 19.812 -1.068 1 98.25 32 TYR B N 1
ATOM 1475 C CA . TYR B 1 32 ? 8.219 19.609 -2.168 1 98.25 32 TYR B CA 1
ATOM 1476 C C . TYR B 1 32 ? 8.312 20.734 -3.188 1 98.25 32 TYR B C 1
ATOM 1478 O O . TYR B 1 32 ? 8.453 21.906 -2.818 1 98.25 32 TYR B O 1
ATOM 1486 N N . ALA B 1 33 ? 8.273 20.375 -4.516 1 97.94 33 ALA B N 1
ATOM 1487 C CA . ALA B 1 33 ? 8.141 21.375 -5.57 1 97.94 33 ALA B CA 1
ATOM 1488 C C . ALA B 1 33 ? 6.805 22.109 -5.469 1 97.94 33 ALA B C 1
ATOM 1490 O O . ALA B 1 33 ? 5.828 21.547 -4.965 1 97.94 33 ALA B O 1
ATOM 1491 N N . GLU B 1 34 ? 6.648 23.25 -5.945 1 97.19 34 GLU B N 1
ATOM 1492 C CA . GLU B 1 34 ? 5.48 24.125 -5.824 1 97.19 34 GLU B CA 1
ATOM 1493 C C . GLU B 1 34 ? 4.234 23.453 -6.387 1 97.19 34 GLU B C 1
ATOM 1495 O O . GLU B 1 34 ? 3.143 23.578 -5.824 1 97.19 34 GLU B O 1
ATOM 1500 N N . GLU B 1 35 ? 4.395 22.672 -7.5 1 97.75 35 GLU B N 1
ATOM 1501 C CA . GLU B 1 35 ? 3.26 22.047 -8.172 1 97.75 35 GLU B CA 1
ATOM 1502 C C . GLU B 1 35 ? 3.248 20.547 -7.941 1 97.75 35 GLU B C 1
ATOM 1504 O O . GLU B 1 35 ? 2.764 19.781 -8.781 1 97.75 35 GLU B O 1
ATOM 1509 N N . ALA B 1 36 ? 3.863 20.125 -6.816 1 98.62 36 ALA B N 1
ATOM 1510 C CA . ALA B 1 36 ? 3.93 18.703 -6.512 1 98.62 36 ALA B CA 1
ATOM 1511 C C . ALA B 1 36 ? 2.531 18.094 -6.441 1 98.62 36 ALA B C 1
ATOM 1513 O O . ALA B 1 36 ? 1.565 18.781 -6.098 1 98.62 36 ALA B O 1
ATOM 1514 N N . ARG B 1 37 ? 2.455 16.812 -6.82 1 98.62 37 ARG B N 1
ATOM 1515 C CA . ARG B 1 37 ? 1.22 16.047 -6.707 1 98.62 37 ARG B CA 1
ATOM 1516 C C . ARG B 1 37 ? 1.299 15.047 -5.555 1 98.62 37 ARG B C 1
ATOM 1518 O O . ARG B 1 37 ? 2.307 14.359 -5.398 1 98.62 37 ARG B O 1
ATOM 1525 N N . PHE B 1 38 ? 0.285 15.078 -4.695 1 97.75 38 PHE B N 1
ATOM 1526 C CA . PHE B 1 38 ? 0.096 14.102 -3.631 1 97.75 38 PHE B CA 1
ATOM 1527 C C . PHE B 1 38 ? -1.158 13.266 -3.873 1 97.75 38 PHE B C 1
ATOM 1529 O O . PHE B 1 38 ? -2.248 13.82 -4.047 1 97.75 38 PHE B O 1
ATOM 1536 N N . LYS B 1 39 ? -0.94 11.922 -3.965 1 95.75 39 LYS B N 1
ATOM 1537 C CA . LYS B 1 39 ? -2.041 11 -4.234 1 95.75 39 LYS B CA 1
ATOM 1538 C C . LYS B 1 39 ? -2.109 9.898 -3.176 1 95.75 39 LYS B C 1
ATOM 1540 O O . LYS B 1 39 ? -1.123 9.203 -2.934 1 95.75 39 LYS B O 1
ATOM 1545 N N . ASP B 1 40 ? -3.258 9.867 -2.412 1 91 40 ASP B N 1
ATOM 1546 C CA . ASP B 1 40 ? -3.574 8.719 -1.565 1 91 40 ASP B CA 1
ATOM 1547 C C . ASP B 1 40 ? -4.961 8.164 -1.888 1 91 40 ASP B C 1
ATOM 1549 O O . ASP B 1 40 ? -5.602 8.602 -2.848 1 91 40 ASP B O 1
ATOM 1553 N N . PRO B 1 41 ? -5.449 7.086 -1.314 1 85.12 41 PRO B N 1
ATOM 1554 C CA . PRO B 1 41 ? -6.723 6.477 -1.698 1 85.12 41 PRO B CA 1
ATOM 1555 C C . PRO B 1 41 ? -7.891 7.457 -1.644 1 85.12 41 PRO B C 1
ATOM 1557 O O . PRO B 1 41 ? -8.906 7.262 -2.32 1 85.12 41 PRO B O 1
ATOM 1560 N N . PHE B 1 42 ? -7.703 8.594 -0.977 1 84.31 42 PHE B N 1
ATOM 1561 C CA . PHE B 1 42 ? -8.836 9.477 -0.725 1 84.31 42 PHE B CA 1
ATOM 1562 C C . PHE B 1 42 ? -8.586 10.859 -1.309 1 84.31 42 PHE B C 1
ATOM 1564 O O . PHE B 1 42 ? -9.523 11.625 -1.53 1 84.31 42 PHE B O 1
ATOM 1571 N N . ASN B 1 43 ? -7.316 11.117 -1.522 1 90.31 43 ASN B N 1
ATOM 1572 C CA . ASN B 1 43 ? -6.953 12.461 -1.955 1 90.31 43 ASN B CA 1
ATOM 1573 C C . ASN B 1 43 ? -6.117 12.438 -3.23 1 90.31 43 ASN B C 1
ATOM 1575 O O . ASN B 1 43 ? -5.383 11.477 -3.479 1 90.31 43 ASN B O 1
ATOM 1579 N N . ASP B 1 44 ? -6.293 13.453 -4.066 1 94.81 44 ASP B N 1
ATOM 1580 C CA . ASP B 1 44 ? -5.48 13.797 -5.227 1 94.81 44 ASP B CA 1
ATOM 1581 C C . ASP B 1 44 ? -5.191 15.297 -5.27 1 94.81 44 ASP B C 1
ATOM 1583 O O . ASP B 1 44 ? -5.895 16.047 -5.945 1 94.81 44 ASP B O 1
ATOM 1587 N N . ALA B 1 45 ? -4.125 15.711 -4.551 1 96.75 45 ALA B N 1
ATOM 1588 C CA . ALA B 1 45 ? -3.828 17.125 -4.312 1 96.75 45 ALA B CA 1
ATOM 1589 C C . ALA B 1 45 ? -2.693 17.609 -5.211 1 96.75 45 ALA B C 1
ATOM 1591 O O . ALA B 1 45 ? -1.72 16.875 -5.434 1 96.75 45 ALA B O 1
ATOM 1592 N N . ARG B 1 46 ? -2.904 18.734 -5.73 1 97.94 46 ARG B N 1
ATOM 1593 C CA . ARG B 1 46 ? -1.843 19.406 -6.484 1 97.94 46 ARG B CA 1
ATOM 1594 C C . ARG B 1 46 ? -1.492 20.75 -5.867 1 97.94 46 ARG B C 1
ATOM 1596 O O . ARG B 1 46 ? -2.375 21.578 -5.629 1 97.94 46 ARG B O 1
ATOM 1603 N N . GLY B 1 47 ? -0.146 20.891 -5.691 1 98 47 GLY B N 1
ATOM 1604 C CA . GLY B 1 47 ? 0.335 22.109 -5.082 1 98 47 GLY B CA 1
ATOM 1605 C C . GLY B 1 47 ? 0.579 21.984 -3.592 1 98 47 GLY B C 1
ATOM 1606 O O . GLY B 1 47 ? -0.16 21.281 -2.895 1 98 47 GLY B O 1
ATOM 1607 N N . VAL B 1 48 ? 1.594 22.703 -3.105 1 97.62 48 VAL B N 1
ATOM 1608 C CA . VAL B 1 48 ? 2.074 22.594 -1.732 1 97.62 48 VAL B CA 1
ATOM 1609 C C . VAL B 1 48 ? 0.952 22.953 -0.76 1 97.62 48 VAL B C 1
ATOM 1611 O O . VAL B 1 48 ? 0.785 22.297 0.272 1 97.62 48 VAL B O 1
ATOM 1614 N N . ALA B 1 49 ? 0.159 23.953 -1.021 1 97.12 49 ALA B N 1
ATOM 1615 C CA . ALA B 1 49 ? -0.906 24.391 -0.125 1 97.12 49 ALA B CA 1
ATOM 1616 C C . ALA B 1 49 ? -1.942 23.297 0.081 1 97.12 49 ALA B C 1
ATOM 1618 O O . ALA B 1 49 ? -2.395 23.062 1.204 1 97.12 49 ALA B O 1
ATOM 1619 N N . ARG B 1 50 ? -2.301 22.656 -0.986 1 97.5 50 ARG B N 1
ATOM 1620 C CA . ARG B 1 50 ? -3.303 21.594 -0.907 1 97.5 50 ARG B CA 1
ATOM 1621 C C . ARG B 1 50 ? -2.738 20.359 -0.217 1 97.5 50 ARG B C 1
ATOM 1623 O O . ARG B 1 50 ? -3.457 19.656 0.5 1 97.5 50 ARG B O 1
ATOM 1630 N N . ILE B 1 51 ? -1.457 20.078 -0.481 1 98.12 51 ILE B N 1
ATOM 1631 C CA . ILE B 1 51 ? -0.808 18.953 0.193 1 98.12 51 ILE B CA 1
ATOM 1632 C C . ILE B 1 51 ? -0.745 19.219 1.694 1 98.12 51 ILE B C 1
ATOM 1634 O O . ILE B 1 51 ? -1.042 18.344 2.502 1 98.12 51 ILE B O 1
ATOM 1638 N N . GLN B 1 52 ? -0.427 20.422 2.055 1 97.31 52 GLN B N 1
ATOM 1639 C CA . GLN B 1 52 ? -0.406 20.797 3.465 1 97.31 52 GLN B CA 1
ATOM 1640 C C . GLN B 1 52 ? -1.779 20.609 4.105 1 97.31 52 GLN B C 1
ATOM 1642 O O . GLN B 1 52 ? -1.881 20.203 5.266 1 97.31 52 GLN B O 1
ATOM 1647 N N . ALA B 1 53 ? -2.785 20.953 3.383 1 96.38 53 ALA B N 1
ATOM 1648 C CA . ALA B 1 53 ? -4.145 20.828 3.9 1 96.38 53 ALA B CA 1
ATOM 1649 C C . ALA B 1 53 ? -4.465 19.375 4.262 1 96.38 53 ALA B C 1
ATOM 1651 O O . ALA B 1 53 ? -5.168 19.109 5.242 1 96.38 53 ALA B O 1
ATOM 1652 N N . VAL B 1 54 ? -3.947 18.453 3.477 1 95.75 54 VAL B N 1
ATOM 1653 C CA . VAL B 1 54 ? -4.168 17.031 3.746 1 95.75 54 VAL B CA 1
ATOM 1654 C C . VAL B 1 54 ? -3.51 16.656 5.066 1 95.75 54 VAL B C 1
ATOM 1656 O O . VAL B 1 54 ? -4.129 16 5.914 1 95.75 54 VAL B O 1
ATOM 1659 N N . PHE B 1 55 ? -2.264 17.047 5.277 1 96.44 55 PHE B N 1
ATOM 1660 C CA . PHE B 1 55 ? -1.549 16.734 6.508 1 96.44 55 PHE B CA 1
ATOM 1661 C C . PHE B 1 55 ? -2.178 17.438 7.703 1 96.44 55 PHE B C 1
ATOM 1663 O O . PHE B 1 55 ? -2.26 16.875 8.797 1 96.44 55 PHE B O 1
ATOM 1670 N N . ARG B 1 56 ? -2.6 18.703 7.5 1 96.06 56 ARG B N 1
ATOM 1671 C CA . ARG B 1 56 ? -3.25 19.438 8.578 1 96.06 56 ARG B CA 1
ATOM 1672 C C . ARG B 1 56 ? -4.52 18.734 9.039 1 96.06 56 ARG B C 1
ATOM 1674 O O . ARG B 1 56 ? -4.805 18.672 10.234 1 96.06 56 ARG B O 1
ATOM 1681 N N . HIS B 1 57 ? -5.305 18.281 8.125 1 94.69 57 HIS B N 1
ATOM 1682 C CA . HIS B 1 57 ? -6.52 17.547 8.445 1 94.69 57 HIS B CA 1
ATOM 1683 C C . HIS B 1 57 ? -6.211 16.281 9.25 1 94.69 57 HIS B C 1
ATOM 1685 O O . HIS B 1 57 ? -6.945 15.938 10.18 1 94.69 57 HIS B O 1
ATOM 1691 N N . MET B 1 58 ? -5.125 15.586 8.906 1 92 58 MET B N 1
ATOM 1692 C CA . MET B 1 58 ? -4.68 14.422 9.656 1 92 58 MET B CA 1
ATOM 1693 C C . MET B 1 58 ? -4.438 14.773 11.117 1 92 58 MET B C 1
ATOM 1695 O O . MET B 1 58 ? -4.91 14.086 12.023 1 92 58 MET B O 1
ATOM 1699 N N . PHE B 1 59 ? -3.771 15.875 11.391 1 93.06 59 PHE B N 1
ATOM 1700 C CA . PHE B 1 59 ? -3.434 16.281 12.742 1 93.06 59 PHE B CA 1
ATOM 1701 C C . PHE B 1 59 ? -4.68 16.719 13.5 1 93.06 59 PHE B C 1
ATOM 1703 O O . PHE B 1 59 ? -4.746 16.594 14.727 1 93.06 59 PHE B O 1
ATOM 1710 N N . GLN B 1 60 ? -5.676 17.188 12.781 1 91.38 60 GLN B N 1
ATOM 1711 C CA . GLN B 1 60 ? -6.91 17.641 13.414 1 91.38 60 GLN B CA 1
ATOM 1712 C C . GLN B 1 60 ? -7.809 16.469 13.781 1 91.38 60 GLN B C 1
ATOM 1714 O O . GLN B 1 60 ? -8.57 16.531 14.742 1 91.38 60 GLN B O 1
ATOM 1719 N N . THR B 1 61 ? -7.645 15.328 13.109 1 88.69 61 THR B N 1
ATOM 1720 C CA . THR B 1 61 ? -8.602 14.242 13.227 1 88.69 61 THR B CA 1
ATOM 1721 C C . THR B 1 61 ? -8.031 13.102 14.062 1 88.69 61 THR B C 1
ATOM 1723 O O . THR B 1 61 ? -8.781 12.352 14.695 1 88.69 61 THR B O 1
ATOM 1726 N N . LEU B 1 62 ? -6.758 13.008 14.086 1 89.19 62 LEU B N 1
ATOM 1727 C CA . LEU B 1 62 ? -6.137 11.891 14.789 1 89.19 62 LEU B CA 1
ATOM 1728 C C . LEU B 1 62 ? -5.391 12.375 16.031 1 89.19 62 LEU B C 1
ATOM 1730 O O . LEU B 1 62 ? -4.871 13.492 16.047 1 89.19 62 LEU B O 1
ATOM 1734 N N . GLU B 1 63 ? -5.328 11.477 16.969 1 92.06 63 GLU B N 1
ATOM 1735 C CA . GLU B 1 63 ? -4.594 11.781 18.203 1 92.06 63 GLU B CA 1
ATOM 1736 C C . GLU B 1 63 ? -3.191 11.188 18.156 1 92.06 63 GLU B C 1
ATOM 1738 O O . GLU B 1 63 ? -3.025 9.984 17.938 1 92.06 63 GLU B O 1
ATOM 1743 N N . HIS B 1 64 ? -2.152 11.945 18.344 1 93.44 64 HIS B N 1
ATOM 1744 C CA . HIS B 1 64 ? -0.743 11.586 18.453 1 93.44 64 HIS B CA 1
ATOM 1745 C C . HIS B 1 64 ? -0.286 10.789 17.234 1 93.44 64 HIS B C 1
ATOM 1747 O O . HIS B 1 64 ? 0.298 9.711 17.375 1 93.44 64 HIS B O 1
ATOM 1753 N N . PRO B 1 65 ? -0.604 11.25 16.078 1 95.56 65 PRO B N 1
ATOM 1754 C CA . PRO B 1 65 ? -0.119 10.539 14.898 1 95.56 65 PRO B CA 1
ATOM 1755 C C . PRO B 1 65 ? 1.399 10.602 14.75 1 95.56 65 PRO B C 1
ATOM 1757 O O . PRO B 1 65 ? 2.002 11.648 15 1 95.56 65 PRO B O 1
ATOM 1760 N N . ARG B 1 66 ? 1.979 9.461 14.359 1 96.31 66 ARG B N 1
ATOM 1761 C CA . ARG B 1 66 ? 3.426 9.383 14.18 1 96.31 66 ARG B CA 1
ATOM 1762 C C . ARG B 1 66 ? 3.787 8.367 13.102 1 96.31 66 ARG B C 1
ATOM 1764 O O . ARG B 1 66 ? 3.271 7.25 13.086 1 96.31 66 ARG B O 1
ATOM 1771 N N . PHE B 1 67 ? 4.711 8.812 12.242 1 97.62 67 PHE B N 1
ATOM 1772 C CA . PHE B 1 67 ? 5.25 7.906 11.234 1 97.62 67 PHE B CA 1
ATOM 1773 C C . PHE B 1 67 ? 6.605 7.359 11.672 1 97.62 67 PHE B C 1
ATOM 1775 O O . PHE B 1 67 ? 7.445 8.102 12.18 1 97.62 67 PHE B O 1
ATOM 1782 N N . THR B 1 68 ? 6.801 6.102 11.492 1 97.94 68 THR B N 1
ATOM 1783 C CA . THR B 1 68 ? 8.094 5.449 11.641 1 97.94 68 THR B CA 1
ATOM 1784 C C . THR B 1 68 ? 8.523 4.797 10.328 1 97.94 68 THR B C 1
ATOM 1786 O O . THR B 1 68 ? 7.875 3.861 9.852 1 97.94 68 THR B O 1
ATOM 1789 N N . VAL B 1 69 ? 9.594 5.312 9.781 1 98.19 69 VAL B N 1
ATOM 1790 C CA . VAL B 1 69 ? 10.086 4.758 8.523 1 98.19 69 VAL B CA 1
ATOM 1791 C C . VAL B 1 69 ? 10.758 3.41 8.781 1 98.19 69 VAL B C 1
ATOM 1793 O O . VAL B 1 69 ? 11.586 3.285 9.688 1 98.19 69 VAL B O 1
ATOM 1796 N N . ILE B 1 70 ? 10.43 2.438 8.023 1 97.25 70 ILE B N 1
ATOM 1797 C CA . ILE B 1 70 ? 10.953 1.086 8.18 1 97.25 70 ILE B CA 1
ATOM 1798 C C . ILE B 1 70 ? 12.031 0.824 7.125 1 97.25 70 ILE B C 1
ATOM 1800 O O . ILE B 1 70 ? 13.141 0.417 7.457 1 97.25 70 ILE B O 1
ATOM 1804 N N . HIS B 1 71 ? 11.703 1.021 5.824 1 96.19 71 HIS B N 1
ATOM 1805 C CA . HIS B 1 71 ? 12.641 0.916 4.707 1 96.19 71 HIS B CA 1
ATOM 1806 C C . HIS B 1 71 ? 12.625 2.184 3.857 1 96.19 71 HIS B C 1
ATOM 1808 O O . HIS B 1 71 ? 11.609 2.869 3.773 1 96.19 71 HIS B O 1
ATOM 1814 N N . ALA B 1 72 ? 13.781 2.496 3.305 1 96.62 72 ALA B N 1
ATOM 1815 C CA . ALA B 1 72 ? 13.938 3.631 2.396 1 96.62 72 ALA B CA 1
ATOM 1816 C C . ALA B 1 72 ? 14.859 3.279 1.23 1 96.62 72 ALA B C 1
ATOM 1818 O O . ALA B 1 72 ? 16.078 3.17 1.403 1 96.62 72 ALA B O 1
ATOM 1819 N N . LEU B 1 73 ? 14.211 3.146 0.084 1 94.62 73 LEU B N 1
ATOM 1820 C CA . LEU B 1 73 ? 14.93 2.861 -1.153 1 94.62 73 LEU B CA 1
ATOM 1821 C C . LEU B 1 73 ? 15.062 4.117 -2.008 1 94.62 73 LEU B C 1
ATOM 1823 O O . LEU B 1 73 ? 14.109 4.891 -2.131 1 94.62 73 LEU B O 1
ATOM 1827 N N . ARG B 1 74 ? 16.172 4.285 -2.504 1 93.12 74 ARG B N 1
ATOM 1828 C CA . ARG B 1 74 ? 16.391 5.387 -3.436 1 93.12 74 ARG B CA 1
ATOM 1829 C C . ARG B 1 74 ? 17.125 4.918 -4.68 1 93.12 74 ARG B C 1
ATOM 1831 O O . ARG B 1 74 ? 18.078 4.141 -4.586 1 93.12 74 ARG B O 1
ATOM 1838 N N . ASP B 1 75 ? 16.656 5.312 -5.871 1 90.94 75 ASP B N 1
ATOM 1839 C CA . ASP B 1 75 ? 17.25 5.023 -7.172 1 90.94 75 ASP B CA 1
ATOM 1840 C C . ASP B 1 75 ? 17.094 6.203 -8.125 1 90.94 75 ASP B C 1
ATOM 1842 O O . ASP B 1 75 ? 16.016 6.406 -8.695 1 90.94 75 ASP B O 1
ATOM 1846 N N . GLY B 1 76 ? 18.156 6.93 -8.305 1 88.25 76 GLY B N 1
ATOM 1847 C CA . GLY B 1 76 ? 18.078 8.109 -9.148 1 88.25 76 GLY B CA 1
ATOM 1848 C C . GLY B 1 76 ? 17.125 9.164 -8.617 1 88.25 76 GLY B C 1
ATOM 1849 O O . GLY B 1 76 ? 17.281 9.648 -7.496 1 88.25 76 GLY B O 1
ATOM 1850 N N . ASP B 1 77 ? 16.094 9.391 -9.461 1 91.88 77 ASP B N 1
ATOM 1851 C CA . ASP B 1 77 ? 15.156 10.469 -9.125 1 91.88 77 ASP B CA 1
ATOM 1852 C C . ASP B 1 77 ? 13.875 9.906 -8.5 1 91.88 77 ASP B C 1
ATOM 1854 O O . ASP B 1 77 ? 12.836 10.57 -8.508 1 91.88 77 ASP B O 1
ATOM 1858 N N . GLN B 1 78 ? 14.008 8.695 -8 1 96.25 78 GLN B N 1
ATOM 1859 C CA . GLN B 1 78 ? 12.828 8.102 -7.363 1 96.25 78 GLN B CA 1
ATOM 1860 C C . GLN B 1 78 ? 13.195 7.441 -6.039 1 96.25 78 GLN B C 1
ATOM 1862 O O . GLN B 1 78 ? 14.352 7.102 -5.805 1 96.25 78 GLN B O 1
ATOM 1867 N N . ALA B 1 79 ? 12.25 7.344 -5.223 1 97.38 79 ALA B N 1
ATOM 1868 C CA . ALA B 1 79 ? 12.406 6.648 -3.945 1 97.38 79 ALA B CA 1
ATOM 1869 C C . ALA B 1 79 ? 11.109 5.949 -3.545 1 97.38 79 ALA B C 1
ATOM 1871 O O . ALA B 1 79 ? 10.031 6.305 -4.027 1 97.38 79 ALA B O 1
ATOM 1872 N N . PHE B 1 80 ? 11.297 4.941 -2.77 1 97.69 80 PHE B N 1
ATOM 1873 C CA . PHE B 1 80 ? 10.188 4.273 -2.1 1 97.69 80 PHE B CA 1
ATOM 1874 C C . PHE B 1 80 ? 10.5 4.055 -0.624 1 97.69 80 PHE B C 1
ATOM 1876 O O . PHE B 1 80 ? 11.57 3.549 -0.279 1 97.69 80 PHE B O 1
ATOM 1883 N N . ILE B 1 81 ? 9.516 4.484 0.197 1 98.12 81 ILE B N 1
ATOM 1884 C CA . ILE B 1 81 ? 9.672 4.32 1.638 1 98.12 81 ILE B CA 1
ATOM 1885 C C . ILE B 1 81 ? 8.508 3.51 2.193 1 98.12 81 ILE B C 1
ATOM 1887 O O . ILE B 1 81 ? 7.363 3.686 1.766 1 98.12 81 ILE B O 1
ATOM 1891 N N . THR B 1 82 ? 8.836 2.561 3.08 1 97.12 82 THR B N 1
ATOM 1892 C CA . THR B 1 82 ? 7.781 1.931 3.865 1 97.12 82 THR B CA 1
ATOM 1893 C C . THR B 1 82 ? 7.742 2.502 5.281 1 97.12 82 THR B C 1
ATOM 1895 O O . THR B 1 82 ? 8.781 2.891 5.824 1 97.12 82 THR B O 1
ATOM 1898 N N . TRP B 1 83 ? 6.551 2.562 5.824 1 97.31 83 TRP B N 1
ATOM 1899 C CA . TRP B 1 83 ? 6.387 3.197 7.129 1 97.31 83 TRP B CA 1
ATOM 1900 C C . TRP B 1 83 ? 5.25 2.551 7.91 1 97.31 83 TRP B C 1
ATOM 1902 O O . TRP B 1 83 ? 4.371 1.911 7.328 1 97.31 83 TRP B O 1
ATOM 1912 N N . ASP B 1 84 ? 5.375 2.613 9.219 1 95.88 84 AS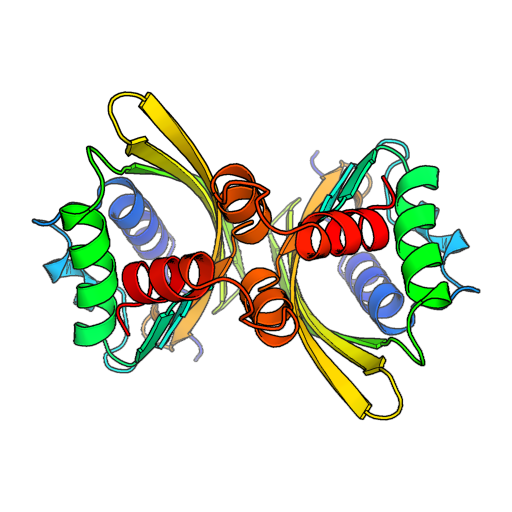P B N 1
ATOM 1913 C CA . ASP B 1 84 ? 4.254 2.406 10.133 1 95.88 84 ASP B CA 1
ATOM 1914 C C . ASP B 1 84 ? 3.684 3.738 10.609 1 95.88 84 ASP B C 1
ATOM 1916 O O . ASP B 1 84 ? 4.426 4.613 11.055 1 95.88 84 ASP B O 1
ATOM 1920 N N . PHE B 1 85 ? 2.398 3.906 10.422 1 95.75 85 PHE B N 1
ATOM 1921 C CA . PHE B 1 85 ? 1.656 5.07 10.891 1 95.75 85 PHE B CA 1
ATOM 1922 C C . PHE B 1 85 ? 0.874 4.742 12.156 1 95.75 85 PHE B C 1
ATOM 1924 O O . PHE B 1 85 ? -0.078 3.959 12.117 1 95.75 85 PHE B O 1
ATOM 1931 N N . HIS B 1 86 ? 1.328 5.297 13.258 1 94.88 86 HIS B N 1
ATOM 1932 C CA . HIS B 1 86 ? 0.702 5.066 14.555 1 94.88 86 HIS B CA 1
ATOM 1933 C C . HIS B 1 86 ? -0.155 6.254 14.969 1 94.88 86 HIS B C 1
ATOM 1935 O O . HIS B 1 86 ? 0.225 7.406 14.75 1 94.88 86 HIS B O 1
ATOM 1941 N N . PHE B 1 87 ? -1.292 5.965 15.555 1 93 87 PHE B N 1
ATOM 1942 C CA . PHE B 1 87 ? -2.152 7.012 16.094 1 93 87 PHE B CA 1
ATOM 1943 C C . PHE B 1 87 ? -3.139 6.441 17.109 1 93 87 PHE B C 1
ATOM 1945 O O . PHE B 1 87 ? -3.215 5.223 17.281 1 93 87 PHE B O 1
ATOM 1952 N N . LEU B 1 88 ? -3.732 7.309 17.875 1 89 88 LEU B N 1
ATOM 1953 C CA . LEU B 1 88 ? -4.805 6.934 18.781 1 89 88 LEU B CA 1
ATOM 1954 C C . LEU B 1 88 ? -6.168 7.246 18.172 1 89 88 LEU B C 1
ATOM 1956 O O . LEU B 1 88 ? -6.344 8.281 17.531 1 89 88 LEU B O 1
ATOM 1960 N N . TYR B 1 89 ? -7.004 6.27 18.234 1 77.12 89 TYR B N 1
ATOM 1961 C CA . TYR B 1 89 ? -8.398 6.441 17.844 1 77.12 89 TYR B CA 1
ATOM 1962 C C . TYR B 1 89 ? -9.344 5.918 18.922 1 77.12 89 TYR B C 1
ATOM 1964 O O . TYR B 1 89 ? -9.32 4.727 19.25 1 77.12 89 TYR B O 1
ATOM 1972 N N . ALA B 1 90 ? -10.18 6.852 19.438 1 76.06 90 ALA B N 1
ATOM 1973 C CA . ALA B 1 90 ? -11.094 6.496 20.516 1 76.06 90 ALA B CA 1
ATOM 1974 C C . ALA B 1 90 ? -10.344 5.84 21.688 1 76.06 90 ALA B C 1
ATOM 1976 O O . ALA B 1 90 ? -10.789 4.828 22.219 1 76.06 90 ALA B O 1
ATOM 1977 N N . GLY B 1 91 ? -9.25 6.254 21.906 1 78.94 91 GLY B N 1
ATOM 1978 C CA . GLY B 1 91 ? -8.469 5.812 23.047 1 78.94 91 GLY B CA 1
ATOM 1979 C C . GLY B 1 91 ? -7.66 4.562 22.766 1 78.94 91 GLY B C 1
ATOM 1980 O O . GLY B 1 91 ? -6.883 4.117 23.625 1 78.94 91 GLY B O 1
ATOM 1981 N N . ARG B 1 92 ? -7.816 3.959 21.641 1 87.56 92 ARG B N 1
ATOM 1982 C CA . ARG B 1 92 ? -7.094 2.74 21.281 1 87.56 92 ARG B CA 1
ATOM 1983 C C . ARG B 1 92 ? -5.941 3.043 20.328 1 87.56 92 ARG B C 1
ATOM 1985 O O . ARG B 1 92 ? -6.082 3.861 19.422 1 87.56 92 ARG B O 1
ATOM 1992 N N . GLN B 1 93 ? -4.789 2.375 20.594 1 90.31 93 GLN B N 1
ATOM 1993 C CA . GLN B 1 93 ? -3.631 2.527 19.719 1 90.31 93 GLN B CA 1
ATOM 1994 C C . GLN B 1 93 ? -3.844 1.801 18.391 1 90.31 93 GLN B C 1
ATOM 1996 O O . GLN B 1 93 ? -4.133 0.603 18.375 1 90.31 93 GLN B O 1
ATOM 2001 N N . MET B 1 94 ? -3.773 2.525 17.297 1 87.75 94 MET B N 1
ATOM 2002 C CA . MET B 1 94 ? -3.92 1.984 15.945 1 87.75 94 MET B CA 1
ATOM 2003 C C . MET B 1 94 ? -2.627 2.141 15.156 1 87.75 94 MET B C 1
ATOM 2005 O O . MET B 1 94 ? -1.819 3.023 15.445 1 87.75 94 MET B O 1
ATOM 2009 N N . SER B 1 95 ? -2.414 1.185 14.312 1 90.75 95 SER B N 1
ATOM 2010 C CA . SER B 1 95 ? -1.263 1.272 13.422 1 90.75 95 SER B CA 1
ATOM 2011 C C . SER B 1 95 ? -1.631 0.855 12 1 90.75 95 SER B C 1
ATOM 2013 O O . SER B 1 95 ? -2.393 -0.095 11.805 1 90.75 95 SER B O 1
ATOM 2015 N N . ILE B 1 96 ? -1.166 1.545 11.039 1 90 96 ILE B N 1
ATOM 2016 C CA . ILE B 1 96 ? -1.315 1.241 9.617 1 90 96 ILE B CA 1
ATOM 2017 C C . ILE B 1 96 ? 0.062 1.071 8.977 1 90 96 ILE B C 1
ATOM 2019 O O . ILE B 1 96 ? 0.976 1.856 9.242 1 90 96 ILE B O 1
ATOM 2023 N N . HIS B 1 97 ? 0.203 0.03 8.266 1 92.81 97 HIS B N 1
ATOM 2024 C CA . HIS B 1 97 ? 1.408 -0.164 7.469 1 92.81 97 HIS B CA 1
ATOM 2025 C C . HIS B 1 97 ? 1.205 0.317 6.039 1 92.81 97 HIS B C 1
ATOM 2027 O O . HIS B 1 97 ? 0.207 -0.023 5.398 1 92.81 97 HIS B O 1
ATOM 2033 N N . GLY B 1 98 ? 2.145 1.176 5.555 1 93.88 98 GLY B N 1
ATOM 2034 C CA . GLY B 1 98 ? 2.02 1.702 4.203 1 93.88 98 GLY B CA 1
ATOM 2035 C C . GLY B 1 98 ? 3.357 2.002 3.555 1 93.88 98 GLY B C 1
ATOM 2036 O O . GLY B 1 98 ? 4.402 1.56 4.039 1 93.88 98 GLY B O 1
ATOM 2037 N N . GLY B 1 99 ? 3.316 2.562 2.381 1 95.88 99 GLY B N 1
ATOM 2038 C CA . GLY B 1 99 ? 4.492 2.996 1.64 1 95.88 99 GLY B CA 1
ATOM 2039 C C . GLY B 1 99 ? 4.223 4.188 0.74 1 95.88 99 GLY B C 1
ATOM 2040 O O . GLY B 1 99 ? 3.07 4.477 0.41 1 95.88 99 GLY B O 1
ATOM 2041 N N . SER B 1 100 ? 5.258 4.895 0.375 1 97.62 100 SER B N 1
ATOM 2042 C CA . SER B 1 100 ? 5.184 6.078 -0.475 1 97.62 100 SER B CA 1
ATOM 2043 C C . SER B 1 100 ? 6.191 6 -1.618 1 97.62 100 SER B C 1
ATOM 2045 O O . SER B 1 100 ? 7.379 5.77 -1.391 1 97.62 100 SER B O 1
ATOM 2047 N N . HIS B 1 101 ? 5.684 6.133 -2.818 1 97.88 101 HIS B N 1
ATOM 2048 C CA . HIS B 1 101 ? 6.527 6.348 -3.988 1 97.88 101 HIS B CA 1
ATOM 2049 C C . HIS B 1 101 ? 6.773 7.836 -4.227 1 97.88 101 HIS B C 1
ATOM 2051 O O . HIS B 1 101 ? 5.824 8.617 -4.332 1 97.88 101 HIS B O 1
ATOM 2057 N N . LEU B 1 102 ? 8.055 8.219 -4.277 1 98.12 102 LEU B N 1
ATOM 2058 C CA . LEU B 1 102 ? 8.445 9.617 -4.449 1 98.12 102 LEU B CA 1
ATOM 2059 C C . LEU B 1 102 ? 9.219 9.805 -5.742 1 98.12 102 LEU B C 1
ATOM 2061 O O . LEU B 1 102 ? 10.047 8.969 -6.109 1 98.12 102 LEU B O 1
ATOM 2065 N N . GLN B 1 103 ? 8.906 10.898 -6.449 1 97.5 103 GLN B N 1
ATOM 2066 C CA . GLN B 1 103 ? 9.719 11.359 -7.574 1 97.5 103 GLN B CA 1
ATOM 2067 C C . GLN B 1 103 ? 10.273 12.75 -7.316 1 97.5 103 GLN B C 1
ATOM 2069 O O . GLN B 1 103 ? 9.602 13.602 -6.73 1 97.5 103 GLN B O 1
ATOM 2074 N N . PHE B 1 104 ? 11.477 12.984 -7.805 1 96.94 104 PHE B N 1
ATOM 2075 C CA . PHE B 1 104 ? 12.188 14.227 -7.539 1 96.94 104 PHE B CA 1
ATOM 2076 C C . PHE B 1 104 ? 12.484 14.969 -8.836 1 96.94 104 PHE B C 1
ATOM 2078 O O . PHE B 1 104 ? 12.656 14.344 -9.883 1 96.94 104 PHE B O 1
ATOM 2085 N N . ASP B 1 105 ? 12.508 16.297 -8.742 1 95.44 105 ASP B N 1
ATOM 2086 C CA . ASP B 1 105 ? 12.984 17.078 -9.875 1 95.44 105 ASP B CA 1
ATOM 2087 C C . ASP B 1 105 ? 14.492 17.297 -9.797 1 95.44 105 ASP B C 1
ATOM 2089 O O . ASP B 1 105 ? 15.172 16.688 -8.969 1 95.44 105 ASP B O 1
ATOM 2093 N N . ALA B 1 106 ? 15.039 18.078 -10.68 1 92.06 106 ALA B N 1
ATOM 2094 C CA . ALA B 1 106 ? 16.484 18.281 -10.805 1 92.06 106 ALA B CA 1
ATOM 2095 C C . ALA B 1 106 ? 17.047 18.984 -9.578 1 92.06 106 ALA B C 1
ATOM 2097 O O . ALA B 1 106 ? 18.234 18.875 -9.281 1 92.06 106 ALA B O 1
ATOM 2098 N N . ASP B 1 107 ? 16.25 19.672 -8.844 1 91.44 107 ASP B N 1
ATOM 2099 C CA . ASP B 1 107 ? 16.672 20.375 -7.645 1 91.44 107 ASP B CA 1
ATOM 2100 C C . ASP B 1 107 ? 16.531 19.5 -6.402 1 91.44 107 ASP B C 1
ATOM 2102 O O . ASP B 1 107 ? 16.797 19.953 -5.285 1 91.44 107 ASP B O 1
ATOM 2106 N N . GLY B 1 108 ? 16.031 18.328 -6.598 1 93.12 108 GLY B N 1
ATOM 2107 C CA . GLY B 1 108 ? 15.883 17.406 -5.477 1 93.12 108 GLY B CA 1
ATOM 2108 C C . GLY B 1 108 ? 14.586 17.594 -4.719 1 93.12 108 GLY B C 1
ATOM 2109 O O . GLY B 1 108 ? 14.438 17.109 -3.602 1 93.12 108 GLY B O 1
ATOM 2110 N N . LYS B 1 109 ? 13.656 18.266 -5.305 1 96 109 LYS B N 1
ATOM 2111 C CA . LYS B 1 109 ? 12.352 18.469 -4.68 1 96 109 LYS B CA 1
ATOM 2112 C C . LYS B 1 109 ? 11.352 17.422 -5.156 1 96 109 LYS B C 1
ATOM 2114 O O . LYS B 1 109 ? 11.406 16.984 -6.309 1 96 109 LYS B O 1
ATOM 2119 N N . ILE B 1 110 ? 10.445 17.078 -4.254 1 98.12 110 ILE B N 1
ATOM 2120 C CA . ILE B 1 110 ? 9.43 16.062 -4.566 1 98.12 110 ILE B CA 1
ATOM 2121 C C . ILE B 1 110 ? 8.414 16.641 -5.547 1 98.12 110 ILE B C 1
ATOM 2123 O O . ILE B 1 110 ? 7.828 17.703 -5.289 1 98.12 110 ILE B O 1
ATOM 2127 N N . THR B 1 111 ? 8.219 15.938 -6.73 1 98.31 111 THR B N 1
ATOM 2128 C CA . THR B 1 111 ? 7.219 16.344 -7.715 1 98.31 111 THR B CA 1
ATOM 2129 C C . THR B 1 111 ? 5.996 15.422 -7.648 1 98.31 111 THR B C 1
ATOM 2131 O O . THR B 1 111 ? 4.906 15.805 -8.078 1 98.31 111 THR B O 1
ATOM 2134 N N . LEU B 1 112 ? 6.219 14.25 -7.117 1 98.31 112 LEU B N 1
ATOM 2135 C CA . LEU B 1 112 ? 5.148 13.281 -6.922 1 98.31 112 LEU B CA 1
ATOM 2136 C C . LEU B 1 112 ? 5.34 12.516 -5.617 1 98.31 112 LEU B C 1
ATOM 2138 O O . LEU B 1 112 ? 6.441 12.031 -5.328 1 98.31 112 LEU B O 1
ATOM 2142 N N . HIS B 1 113 ? 4.344 12.5 -4.766 1 98.5 113 HIS B N 1
ATOM 2143 C CA . HIS B 1 113 ? 4.203 11.695 -3.561 1 98.5 113 HIS B CA 1
ATOM 2144 C C . HIS B 1 113 ? 2.947 10.836 -3.617 1 98.5 113 HIS B C 1
ATOM 2146 O O . HIS B 1 113 ? 1.84 11.328 -3.4 1 98.5 113 HIS B O 1
ATOM 2152 N N . ARG B 1 114 ? 3.123 9.555 -3.943 1 97.12 114 ARG B N 1
ATOM 2153 C CA . ARG B 1 114 ? 1.984 8.648 -3.965 1 97.12 114 ARG B CA 1
ATOM 2154 C C . ARG B 1 114 ? 2.031 7.68 -2.783 1 97.12 114 ARG B C 1
ATOM 2156 O O . ARG B 1 114 ? 2.998 6.93 -2.627 1 97.12 114 ARG B O 1
ATOM 2163 N N . ASP B 1 115 ? 0.992 7.719 -1.978 1 95.31 115 ASP B N 1
ATOM 2164 C CA . ASP B 1 115 ? 0.874 6.848 -0.813 1 95.31 115 ASP B CA 1
ATOM 2165 C C . ASP B 1 115 ? 0.06 5.598 -1.144 1 95.31 115 ASP B C 1
ATOM 2167 O O . ASP B 1 115 ? -0.955 5.676 -1.839 1 95.31 115 ASP B O 1
ATOM 2171 N N . TYR B 1 116 ? 0.655 4.516 -0.651 1 90.94 116 TYR B N 1
ATOM 2172 C CA . TYR B 1 116 ? -0.029 3.23 -0.744 1 90.94 116 TYR B CA 1
ATOM 2173 C C . TYR B 1 116 ? -0.308 2.66 0.642 1 90.94 116 TYR B C 1
ATOM 2175 O O . TYR B 1 116 ? 0.581 2.623 1.495 1 90.94 116 TYR B O 1
ATOM 2183 N N . TRP B 1 117 ? -1.55 2.176 0.926 1 83.69 117 TRP B N 1
ATOM 2184 C CA . TRP B 1 117 ? -1.858 1.457 2.158 1 83.69 117 TRP B CA 1
ATOM 2185 C C . TRP B 1 117 ? -3.182 0.71 2.037 1 83.69 117 TRP B C 1
ATOM 2187 O O . TRP B 1 117 ? -3.951 0.947 1.103 1 83.69 117 TRP B O 1
ATOM 2197 N N . ASP B 1 118 ? -3.312 -0.391 2.793 1 75.94 118 ASP B N 1
ATOM 2198 C CA . ASP B 1 118 ? -4.496 -1.241 2.703 1 75.94 118 ASP B CA 1
ATOM 2199 C C . ASP B 1 118 ? -5.723 -0.537 3.273 1 75.94 118 ASP B C 1
ATOM 2201 O O . ASP B 1 118 ? -6.258 -0.947 4.309 1 75.94 118 ASP B O 1
ATOM 2205 N N . ALA B 1 119 ? -6.133 0.292 2.598 1 65.56 119 ALA B N 1
ATOM 2206 C CA . ALA B 1 119 ? -7.293 1.06 3.047 1 65.56 119 ALA B CA 1
ATOM 2207 C C . ALA B 1 119 ? -8.555 0.21 3.016 1 65.56 119 ALA B C 1
ATOM 2209 O O . ALA B 1 119 ? -9.422 0.336 3.891 1 65.56 119 ALA B O 1
ATOM 2210 N N . ALA B 1 120 ? -8.578 -0.594 2.137 1 63.34 120 ALA B N 1
ATOM 2211 C CA . ALA B 1 120 ? -9.742 -1.472 2.039 1 63.34 120 ALA B CA 1
ATOM 2212 C C . ALA B 1 120 ? -9.891 -2.332 3.291 1 63.34 120 ALA B C 1
ATOM 2214 O O . ALA B 1 120 ? -10.977 -2.436 3.857 1 63.34 120 ALA B O 1
ATOM 2215 N N . GLU B 1 121 ? -8.812 -2.924 3.582 1 63.66 121 GLU B N 1
ATOM 2216 C CA . GLU B 1 121 ? -8.836 -3.764 4.777 1 63.66 121 GLU B CA 1
ATOM 2217 C C . GLU B 1 121 ? -9.227 -2.957 6.012 1 63.66 121 GLU B C 1
ATOM 2219 O O . GLU B 1 121 ? -10.023 -3.418 6.832 1 63.66 121 GLU B O 1
ATOM 2224 N N . GLU B 1 122 ? -8.703 -1.794 6.121 1 65.12 122 GLU B N 1
ATOM 2225 C CA . GLU B 1 122 ? -8.984 -0.929 7.262 1 65.12 122 GLU B CA 1
ATOM 2226 C C . GLU B 1 122 ? -10.43 -0.449 7.246 1 65.12 122 GLU B C 1
ATOM 2228 O O . GLU B 1 122 ? -11.078 -0.368 8.297 1 65.12 122 GLU B O 1
ATOM 2233 N N . LEU B 1 123 ? -10.812 -0.122 6.164 1 62.38 123 LEU B N 1
ATOM 2234 C CA . LEU B 1 123 ? -12.188 0.333 5.992 1 62.38 123 LEU B CA 1
ATOM 2235 C C . LEU B 1 123 ? -13.172 -0.805 6.242 1 62.38 123 LEU B C 1
ATOM 2237 O O . LEU B 1 123 ? -14.188 -0.617 6.918 1 62.38 123 LEU B O 1
ATOM 2241 N N . PHE B 1 124 ? -12.852 -1.854 5.766 1 59.22 124 PHE B N 1
ATOM 2242 C CA . PHE B 1 124 ? -13.742 -2.994 5.941 1 59.22 124 PHE B CA 1
ATOM 2243 C C . PHE B 1 124 ? -13.875 -3.357 7.414 1 59.22 124 PHE B C 1
ATOM 2245 O O . PHE B 1 124 ? -14.945 -3.795 7.855 1 59.22 124 PHE B O 1
ATOM 2252 N N . GLU B 1 125 ? -12.945 -3.338 8.039 1 55.5 125 GLU B N 1
ATOM 2253 C CA . GLU B 1 125 ? -12.969 -3.666 9.461 1 55.5 125 GLU B CA 1
ATOM 2254 C C . GLU B 1 125 ? -13.852 -2.693 10.234 1 55.5 125 GLU B C 1
ATOM 2256 O O . GLU B 1 125 ? -14.406 -3.045 11.281 1 55.5 125 GLU B O 1
ATOM 2261 N N . LYS B 1 126 ? -13.977 -1.57 9.742 1 52.53 126 LYS B N 1
ATOM 2262 C CA . LYS B 1 126 ? -14.68 -0.554 10.516 1 52.53 126 LYS B CA 1
ATOM 2263 C C . LYS B 1 126 ? -16.109 -0.354 10 1 52.53 126 LYS B C 1
ATOM 2265 O O . LYS B 1 126 ? -16.938 0.263 10.664 1 52.53 126 LYS B O 1
ATOM 2270 N N . ILE B 1 127 ? -16.234 -0.718 8.781 1 52.12 127 ILE B N 1
ATOM 2271 C CA . ILE B 1 127 ? -17.562 -0.595 8.211 1 52.12 127 ILE B CA 1
ATOM 2272 C C . ILE B 1 127 ? -18.453 -1.728 8.727 1 52.12 127 ILE B C 1
ATOM 2274 O O . ILE B 1 127 ? -18.156 -2.904 8.523 1 52.12 127 ILE B O 1
ATOM 2278 N N . PRO B 1 128 ? -19.25 -1.421 9.695 1 45.53 128 PRO B N 1
ATOM 2279 C CA . PRO B 1 128 ? -20.234 -2.428 10.117 1 45.53 128 PRO B CA 1
ATOM 2280 C C . PRO B 1 128 ? -20.844 -3.174 8.938 1 45.53 128 PRO B C 1
ATOM 2282 O O . PRO B 1 128 ? -21.047 -2.59 7.867 1 45.53 128 PRO B O 1
ATOM 2285 N N . LEU B 1 129 ? -20.406 -4.469 8.68 1 44.03 129 LEU B N 1
ATOM 2286 C CA . LEU B 1 129 ? -20.906 -5.441 7.711 1 44.03 129 LEU B CA 1
ATOM 2287 C C . LEU B 1 129 ? -22.359 -5.188 7.367 1 44.03 129 LEU B C 1
ATOM 2289 O O . LEU B 1 129 ? -23.25 -5.926 7.805 1 44.03 129 LEU B O 1
ATOM 2293 N N . PHE B 1 130 ? -22.719 -4.039 7.707 1 46.91 130 PHE B N 1
ATOM 2294 C CA . PHE B 1 130 ? -24.141 -4.18 7.484 1 46.91 130 PHE B CA 1
ATOM 2295 C C . PHE B 1 130 ? -24.422 -4.703 6.078 1 46.91 130 PHE B C 1
ATOM 2297 O O . PHE B 1 130 ? -25.516 -5.191 5.801 1 46.91 130 PHE B O 1
ATOM 2304 N N . GLY B 1 131 ? -23.609 -4.43 4.938 1 45.22 131 GLY B N 1
ATOM 2305 C CA . GLY B 1 131 ? -24.172 -4.879 3.672 1 45.22 131 GLY B CA 1
ATOM 2306 C C . GLY B 1 131 ? -23.391 -6.027 3.057 1 45.22 131 GLY B C 1
ATOM 2307 O O . GLY B 1 131 ? -22.172 -6.145 3.254 1 45.22 131 GLY B O 1
ATOM 2308 N N . LEU B 1 132 ? -23.938 -7.281 2.984 1 53.12 132 LEU B N 1
ATOM 2309 C CA . LEU B 1 132 ? -23.766 -8.602 2.391 1 53.12 132 LEU B CA 1
ATOM 2310 C C . LEU B 1 132 ? -22.922 -8.523 1.127 1 53.12 132 LEU B C 1
ATOM 2312 O O . LEU B 1 132 ? -22.062 -9.375 0.896 1 53.12 132 LEU B O 1
ATOM 2316 N N . PRO B 1 133 ? -23.016 -7.371 0.511 1 59.25 133 PRO B N 1
ATOM 2317 C CA . PRO B 1 133 ? -22.344 -7.406 -0.793 1 59.25 133 PRO B CA 1
ATOM 2318 C C . PRO B 1 133 ? -20.828 -7.25 -0.687 1 59.25 133 PRO B C 1
ATOM 2320 O O . PRO B 1 133 ? -20.078 -7.906 -1.422 1 59.25 133 PRO B O 1
ATOM 2323 N N . VAL B 1 134 ? -20.438 -6.492 0.321 1 61.59 134 VAL B N 1
ATOM 2324 C CA . VAL B 1 134 ? -19 -6.266 0.418 1 61.59 134 VAL B CA 1
ATOM 2325 C C . VAL B 1 134 ? -18.297 -7.543 0.881 1 61.59 134 VAL B C 1
ATOM 2327 O O . VAL B 1 134 ? -17.25 -7.902 0.361 1 61.59 134 VAL B O 1
ATOM 2330 N N . ALA B 1 135 ? -18.875 -8.172 1.768 1 63.34 135 ALA B N 1
ATOM 2331 C CA . ALA B 1 135 ? -18.344 -9.438 2.264 1 63.34 135 ALA B CA 1
ATOM 2332 C C . ALA B 1 135 ? -18.234 -10.469 1.144 1 63.34 135 ALA B C 1
ATOM 2334 O O . ALA B 1 135 ? -17.266 -11.219 1.067 1 63.34 135 ALA B O 1
ATOM 2335 N N . TRP B 1 136 ? -19.312 -10.469 0.367 1 64.44 136 TRP B N 1
ATOM 2336 C CA . TRP B 1 136 ? -19.328 -11.391 -0.761 1 64.44 136 TRP B CA 1
ATOM 2337 C C . TRP B 1 136 ? -18.203 -11.078 -1.743 1 64.44 136 TRP B C 1
ATOM 2339 O O . TRP B 1 136 ? -17.531 -11.984 -2.225 1 64.44 136 TRP B O 1
ATOM 2349 N N . LEU B 1 137 ? -18.016 -9.766 -1.966 1 64.81 137 LEU B N 1
ATOM 2350 C CA . LEU B 1 137 ? -16.969 -9.352 -2.908 1 64.81 137 LEU B CA 1
ATOM 2351 C C . LEU B 1 137 ? -15.586 -9.703 -2.377 1 64.81 137 LEU B C 1
ATOM 2353 O O . LEU B 1 137 ? -14.727 -10.164 -3.127 1 64.81 137 LEU B O 1
ATOM 2357 N N . ARG B 1 138 ? -15.508 -9.492 -1.11 1 69.38 138 ARG B N 1
ATOM 2358 C CA . ARG B 1 138 ? -14.242 -9.844 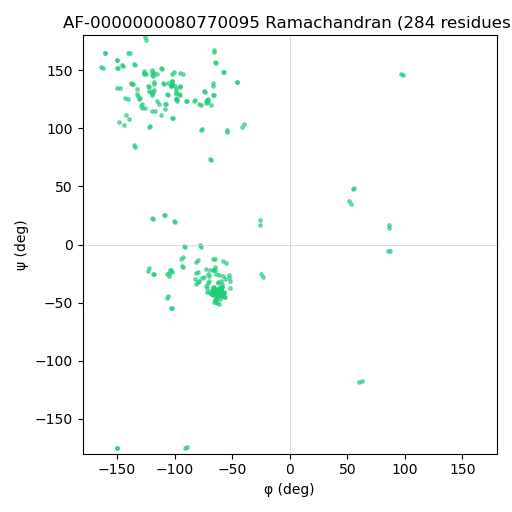-0.475 1 69.38 138 ARG B CA 1
ATOM 2359 C C . ARG B 1 138 ? -13.969 -11.344 -0.566 1 69.38 138 ARG B C 1
ATOM 2361 O O . ARG B 1 138 ? -12.844 -11.758 -0.823 1 69.38 138 ARG B O 1
ATOM 2368 N N . LYS B 1 139 ? -14.93 -12.109 -0.342 1 69.94 139 LYS B N 1
ATOM 2369 C CA . LYS B 1 139 ? -14.805 -13.562 -0.427 1 69.94 139 LYS B CA 1
ATOM 2370 C C . LYS B 1 139 ? -14.43 -14 -1.838 1 69.94 139 LYS B C 1
ATOM 2372 O O . LYS B 1 139 ? -13.672 -14.953 -2.014 1 69.94 139 LYS B O 1
ATOM 2377 N N . LYS B 1 140 ? -14.906 -13.266 -2.77 1 68.81 140 LYS B N 1
ATOM 2378 C CA . LYS B 1 140 ? -14.633 -13.617 -4.16 1 68.81 140 LYS B CA 1
ATOM 2379 C C . LYS B 1 140 ? -13.195 -13.273 -4.543 1 68.81 140 LYS B C 1
ATOM 2381 O O . LYS B 1 140 ? -12.586 -13.961 -5.367 1 68.81 140 LYS B O 1
ATOM 2386 N N . LEU B 1 141 ? -12.688 -12.266 -3.854 1 68.75 141 LEU B N 1
ATOM 2387 C CA . LEU B 1 141 ? -11.367 -11.773 -4.227 1 68.75 141 LEU B CA 1
ATOM 2388 C C . LEU B 1 141 ? -10.281 -12.445 -3.393 1 68.75 141 LEU B C 1
ATOM 2390 O O . LEU B 1 141 ? -9.117 -12.484 -3.797 1 68.75 141 LEU B O 1
ATOM 2394 N N . ARG B 1 142 ? -10.734 -13.023 -2.25 1 72.38 142 ARG B N 1
ATOM 2395 C CA . ARG B 1 142 ? -9.797 -13.695 -1.357 1 72.38 142 ARG B CA 1
ATOM 2396 C C . ARG B 1 142 ? -9.531 -15.125 -1.821 1 72.38 142 ARG B C 1
ATOM 2398 O O . ARG B 1 142 ? -10.461 -15.898 -2.033 1 72.38 142 ARG B O 1
ATOM 2405 N N . VAL B 1 143 ? -8.273 -15.508 -2.057 1 76.88 143 VAL B N 1
ATOM 2406 C CA . VAL B 1 143 ? -7.867 -16.859 -2.439 1 76.88 143 VAL B CA 1
ATOM 2407 C C . VAL B 1 143 ? -7.207 -17.547 -1.251 1 76.88 143 VAL B C 1
ATOM 2409 O O . VAL B 1 143 ? -7.473 -18.734 -0.986 1 76.88 143 VAL B O 1
ATOM 2412 N N . VAL B 1 144 ? -6.336 -16.734 -0.63 1 78.88 144 VAL B N 1
ATOM 2413 C CA . VAL B 1 144 ? -5.578 -17.266 0.493 1 78.88 144 VAL B CA 1
ATOM 2414 C C . VAL B 1 144 ? -5.453 -16.219 1.588 1 78.88 144 VAL B C 1
ATOM 2416 O O . VAL B 1 144 ? -5.188 -15.047 1.302 1 78.88 144 VAL B O 1
#

Solvent-accessible surface area (backbone atoms only — not comparable to full-atom values): 15212 Å² total; per-residue (Å²): 118,87,30,50,60,49,72,68,56,46,50,50,50,56,50,45,57,47,64,56,41,86,84,52,51,80,54,49,66,80,47,35,33,70,73,16,36,36,35,41,80,56,31,64,25,64,19,52,69,48,44,48,49,50,56,48,50,49,61,73,72,39,43,76,61,42,42,44,77,75,46,79,40,60,43,70,47,33,34,41,35,32,32,40,40,32,29,38,55,97,85,38,85,41,75,44,66,35,35,35,45,35,31,41,38,54,86,40,23,29,44,35,41,38,49,37,52,56,52,42,52,56,47,52,72,64,44,74,75,72,58,69,60,59,59,50,50,49,57,71,63,35,78,74,118,86,30,51,60,48,73,68,56,48,51,52,51,55,50,46,58,46,62,54,42,87,84,52,51,79,54,49,68,81,46,37,33,69,73,17,36,37,35,41,79,55,30,66,24,64,19,52,70,47,43,48,49,50,55,51,50,48,62,74,73,39,42,77,61,43,44,43,77,76,47,78,39,61,43,72,46,33,34,40,34,32,31,40,40,34,28,37,54,96,86,38,85,43,75,45,65,34,34,36,45,36,33,40,38,54,86,42,22,28,45,33,41,36,49,36,52,56,51,43,55,56,46,52,73,65,44,75,74,72,56,69,62,59,58,51,51,48,57,71,64,36,81,74

InterPro domains:
  IPR032710 NTF2-like domain superfamily [SSF54427] (6-136)
  IPR037401 SnoaL-like domain [PF12680] (15-113)

Nearest PDB structures (foldseek):
  6uad-assembly1_A  TM=8.713E-01  e=7.949E-07  Comamonas testosteroni
  6w3g-assembly1_A  TM=7.451E-01  e=1.479E-06  synthetic construct
  6w3g-assembly2_B  TM=7.657E-01  e=2.324E-06  synthetic construct
  6w3f-assembly2_B  TM=6.858E-01  e=1.264E-05  synthetic construct
  6w3d-assembly1_A  TM=5.345E-01  e=9.008E-06  synthetic construct

Organism: Chromobacterium violaceum (strain ATCC 12472 / DSM 30191 / JCM 1249 / CCUG 213 / NBRC 12614 / NCIMB 9131 / NCTC 9757 / MK) (NCBI:txid243365)

Sequence (288 aa):
MKRIPTQTEWQALLDWYQTLTPDTLPDIGRYYAEEARFKDPFNDARGVARIQAVFRHMFQTLEHPRFTVIHALRDGDQAFITWDFHFLYAGRQMSIHGGSHLQFDADGKITLHRDYWDAAEELFEKIPLFGLPVAWLRKKLRVVMKRIPTQTEWQALLDWYQTLTPDTLPDIGRYYAEEARFKDPFNDARGVARIQAVFRHMFQTLEHPRFTVIHALRDGDQAFITWDFHFLYAGRQMSIHGGSHLQFDADGKITLHRDYWDAAEELFEKIPLFGLPVAWLRKKLRVV

pLDDT: mean 87.5, std 14.69, range [44.03, 98.62]

Foldseek 3Di:
DLADDDPVRVVVVLVCQQPPDPVSLVVLPVAADQQAWEAEPVDTDTGSVRVSVVVVVVNVQWAPWGKDWDDWDDDRQKIKIWIWIWTDDPNDIDIWTWMWIFGAGSVNHTRYIYIGTPVVVVVVVPPPPPDPPVVVVVVVVDDD/DLADDDPVRVVVVLVCQQPPDPVSLVVLPVAADQQAWEAEPVDTDTGSVRVSVVVVVVNVQWAPWGKDWDDWDDDRQKIKIWIWIWTDDPRDIDIWTWMWIFGAGSVNHTRYTYIGTPVVVVVVVPPDPPDPPVVVVVVVVDDD

Radius of gyration: 19.58 Å; Cα contacts (8 Å, |Δi|>4): 537; chains: 2; bounding box: 53×48×45 Å

Secondary structure (DSSP, 8-state):
------HHHHHHHHHHHHT--TTTGGGGGGTEEEEEEEE-SS-EEESHHHHHHHHHHHHHHSEEEEEEEEEEEEETTEEEEEEEEEEEETTEEEEEEEEEEEEE-TTS-EEEEEEEE-HHHHHHHHS-TTSHHHHHHHHHH---/--PPPPHHHHHHHHHHHHT--TTTGGGGGGTEEEEEEEE-SS-EEESHHHHHHHHHHHHHHSEEEEEEEEEEEEETTEEEEEEEEEEEETTEEEEEEEEEEEEE-TTS-EEEEEEEE-HHHHHHHHS-TT-HHHHHHHHHH---